Protein AF-A0A1I7XMP2-F1 (afdb_monomer_lite)

Organism: Heterorhabditis bacteriophora (NCBI:txid37862)

pLDDT: mean 70.13, std 19.02, range [27.95, 96.94]

InterPro domains:
  IPR038765 Papain-like cysteine peptidase superfamily [SSF54001] (58-157)

Sequence (208 aa):
MYEKERRSSLEEPQERRRRNLCFITIAVILCFIAIVVLYMQSLEVAQETKINDDYLRKLVRQINDSPKTTWKAKFNKFGVRNKSYGFKYTRNATAIEKYVEKINQFFDSALMKKHIQELMEFPEGDLPTHFDARLKWPYCPSISHVPNQGGCGSCYIRNILMKEIFLFGSTTMAFPVPEEFLHYSSGTFKINVDSMEKYGLEYEAGLV

Radius of gyration: 32.44 Å; chains: 1; bounding box: 64×71×96 Å

Foldseek 3Di:
DDDDDDPDDDDDPVNVVVVVVVVVVVVVVVVVVVVVVVVVVVVVVVVVVVVVVVVQVVVQCVQQVDPPDPDHDDDDPQPDADPDPPDDDDDPVVVVVVVVVVVVVVCPDPVNVVLVVCVVPDDPVPDDPDDDPCVVCVVPVVSVDDDDPPNDPCVVVVVVVVVCCVSPPDDDDDDDDDPVVVPDDDDDDDDPPVVVVVVVDDDPDDDD

Structure (mmCIF, N/CA/C/O backbone):
data_AF-A0A1I7XMP2-F1
#
_entry.id   AF-A0A1I7XMP2-F1
#
loop_
_atom_site.group_PDB
_atom_site.id
_atom_site.type_symbol
_atom_site.label_atom_id
_atom_site.label_alt_id
_atom_site.label_comp_id
_atom_site.label_asym_id
_atom_site.label_entity_id
_atom_site.label_seq_id
_atom_site.pdbx_PDB_ins_code
_atom_site.Cartn_x
_atom_site.Cartn_y
_atom_site.Cartn_z
_atom_site.occupancy
_atom_site.B_iso_or_equiv
_atom_site.auth_seq_id
_atom_site.auth_comp_id
_atom_site.auth_asym_id
_atom_site.auth_atom_id
_atom_site.pdbx_PDB_model_num
ATOM 1 N N . MET A 1 1 ? 21.753 48.870 -66.316 1.00 46.44 1 MET A N 1
ATOM 2 C CA . MET A 1 1 ? 21.073 48.356 -65.108 1.00 46.44 1 MET A CA 1
ATOM 3 C C . MET A 1 1 ? 20.342 47.074 -65.487 1.00 46.44 1 MET A C 1
ATOM 5 O O . MET A 1 1 ? 19.170 47.153 -65.794 1.00 46.44 1 MET A O 1
ATOM 9 N N . TYR A 1 2 ? 21.033 45.933 -65.579 1.00 46.81 2 TYR A N 1
ATOM 10 C CA . TYR A 1 2 ? 20.406 44.606 -65.710 1.00 46.81 2 TYR A CA 1
ATOM 11 C C . TYR A 1 2 ? 21.482 43.533 -65.523 1.00 46.81 2 TYR A C 1
ATOM 13 O O . TYR A 1 2 ? 22.093 43.076 -66.478 1.00 46.81 2 TYR A O 1
ATOM 21 N N . GLU A 1 3 ? 21.758 43.181 -64.269 1.00 46.44 3 GLU A N 1
ATOM 22 C CA . GLU A 1 3 ? 22.531 41.974 -63.947 1.00 46.44 3 GLU A CA 1
ATOM 23 C C . GLU A 1 3 ? 22.167 41.490 -62.540 1.00 46.44 3 GLU A C 1
ATOM 25 O O . GLU A 1 3 ? 22.980 41.318 -61.638 1.00 46.44 3 GLU A O 1
ATOM 30 N N . LYS A 1 4 ? 20.862 41.336 -62.331 1.00 48.59 4 LYS A N 1
ATOM 31 C CA . LYS A 1 4 ? 20.286 40.621 -61.200 1.00 48.59 4 LYS A CA 1
ATOM 32 C C . LYS A 1 4 ? 19.409 39.550 -61.843 1.00 48.59 4 LYS A C 1
ATOM 34 O O . LYS A 1 4 ? 18.603 39.902 -62.687 1.00 48.59 4 LYS A O 1
ATOM 39 N N . GLU A 1 5 ? 19.639 38.285 -61.483 1.00 49.97 5 GLU A N 1
ATOM 40 C CA . GLU A 1 5 ? 18.941 37.063 -61.951 1.00 49.97 5 GLU A CA 1
ATOM 41 C C . GLU A 1 5 ? 19.590 36.276 -63.103 1.00 49.97 5 GLU A C 1
ATOM 43 O O . GLU A 1 5 ? 19.076 36.231 -64.216 1.00 49.97 5 GLU A O 1
ATOM 48 N N . ARG A 1 6 ? 20.674 35.531 -62.810 1.00 48.28 6 ARG A N 1
ATOM 49 C CA . ARG A 1 6 ? 20.872 34.186 -63.407 1.00 48.28 6 ARG A CA 1
ATOM 50 C C . ARG A 1 6 ? 21.920 33.297 -62.721 1.00 48.28 6 ARG A C 1
ATOM 52 O O . ARG A 1 6 ? 22.724 32.645 -63.375 1.00 48.28 6 ARG A O 1
ATOM 59 N N . ARG A 1 7 ? 21.920 33.224 -61.387 1.00 43.38 7 ARG A N 1
ATOM 60 C CA . ARG A 1 7 ? 22.679 32.175 -60.672 1.00 43.38 7 ARG A CA 1
ATOM 61 C C . ARG A 1 7 ? 21.782 31.422 -59.697 1.00 43.38 7 ARG A C 1
ATOM 63 O O . ARG A 1 7 ? 22.039 31.330 -58.508 1.00 43.38 7 ARG A O 1
ATOM 70 N N . SER A 1 8 ? 20.675 30.937 -60.238 1.00 53.03 8 SER A N 1
ATOM 71 C CA . SER A 1 8 ? 19.789 29.959 -59.623 1.00 53.03 8 SER A CA 1
ATOM 72 C C . SER A 1 8 ? 19.552 28.889 -60.680 1.00 53.03 8 SER A C 1
ATOM 74 O O . SER A 1 8 ? 19.290 29.227 -61.832 1.00 53.03 8 SER A O 1
ATOM 76 N N . SER A 1 9 ? 19.650 27.624 -60.276 1.00 52.62 9 SER A N 1
ATOM 77 C CA . SER A 1 9 ? 19.398 26.410 -61.061 1.00 52.62 9 SER A CA 1
ATOM 78 C C . SER A 1 9 ? 20.448 26.045 -62.119 1.00 52.62 9 SER A C 1
ATOM 80 O O . SER A 1 9 ? 20.459 26.583 -63.215 1.00 52.62 9 SER A O 1
ATOM 82 N N . LEU A 1 10 ? 21.329 25.103 -61.764 1.00 52.97 10 LEU A N 1
ATOM 83 C CA . LEU A 1 10 ? 21.732 23.924 -62.553 1.00 52.97 10 LEU A CA 1
ATOM 84 C C . LEU A 1 10 ? 22.823 23.192 -61.752 1.00 52.97 10 LEU A C 1
ATOM 86 O O . LEU A 1 10 ? 23.992 23.174 -62.112 1.00 52.97 10 LEU A O 1
ATOM 90 N N . GLU A 1 11 ? 22.442 22.621 -60.607 1.00 56.88 11 GLU A N 1
ATOM 91 C CA . GLU A 1 11 ? 23.239 21.512 -60.070 1.00 56.88 11 GLU A CA 1
ATOM 92 C C . GLU A 1 11 ? 23.132 20.355 -61.057 1.00 56.88 11 GLU A C 1
ATOM 94 O O . GLU A 1 11 ? 22.012 19.981 -61.428 1.00 56.88 11 GLU A O 1
ATOM 99 N N . GLU A 1 12 ? 24.263 19.790 -61.478 1.00 59.09 12 GLU A N 1
ATOM 100 C CA . GLU A 1 12 ? 24.255 18.660 -62.399 1.00 59.09 12 GLU A CA 1
ATOM 101 C C . GLU A 1 12 ? 23.418 17.504 -61.814 1.00 59.09 12 GLU A C 1
ATOM 103 O O . GLU A 1 12 ? 23.557 17.168 -60.629 1.00 59.09 12 GLU A O 1
ATOM 108 N N . PRO A 1 13 ? 22.567 16.837 -62.619 1.00 66.44 13 PRO A N 1
ATOM 109 C CA . PRO A 1 13 ? 21.736 15.722 -62.157 1.00 66.44 13 PRO A CA 1
ATOM 110 C C . PRO A 1 13 ? 22.537 14.626 -61.435 1.00 66.44 13 PRO A C 1
ATOM 112 O O . PRO A 1 13 ? 22.033 13.986 -60.511 1.00 66.44 13 PRO A O 1
ATOM 115 N N . GLN A 1 14 ? 23.803 14.432 -61.820 1.00 64.62 14 GLN A N 1
ATOM 116 C CA . GLN A 1 14 ? 24.724 13.497 -61.174 1.00 64.62 14 GLN A CA 1
ATOM 117 C C . GLN A 1 14 ? 25.170 13.936 -59.776 1.00 64.62 14 GLN A C 1
ATOM 119 O O . GLN A 1 14 ? 25.329 13.092 -58.893 1.00 64.62 14 GLN A O 1
ATOM 124 N N . GLU A 1 15 ? 25.390 15.228 -59.558 1.00 70.44 15 GLU A N 1
ATOM 125 C CA . GLU A 1 15 ? 25.847 15.769 -58.279 1.00 70.44 15 GLU A CA 1
ATOM 126 C C . GLU A 1 15 ? 24.710 15.760 -57.251 1.00 70.44 15 GLU A C 1
ATOM 128 O O . GLU A 1 15 ? 24.885 15.297 -56.121 1.00 70.44 15 GLU A O 1
ATOM 133 N N . ARG A 1 16 ? 23.490 16.104 -57.690 1.00 73.56 16 ARG A N 1
ATOM 134 C CA . ARG A 1 16 ? 22.269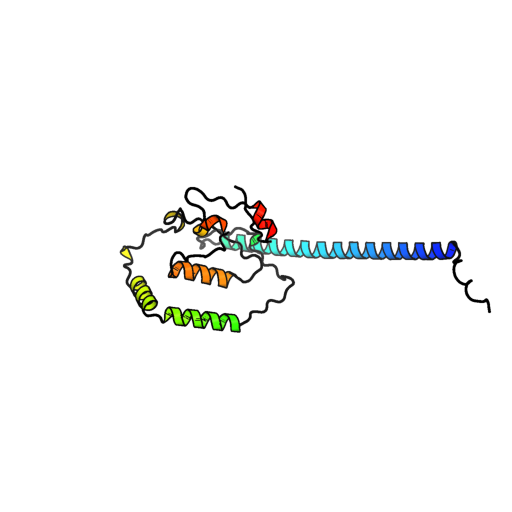 15.958 -56.885 1.00 73.56 16 ARG A CA 1
ATOM 135 C C . ARG A 1 16 ? 21.993 14.495 -56.524 1.00 73.56 16 ARG A C 1
ATOM 137 O O . ARG A 1 16 ? 21.657 14.199 -55.380 1.00 73.56 16 ARG A O 1
ATOM 144 N N . ARG A 1 17 ? 22.185 13.562 -57.465 1.00 76.44 17 ARG A N 1
ATOM 145 C CA . ARG A 1 17 ? 22.021 12.117 -57.221 1.00 76.44 17 ARG A CA 1
ATOM 146 C C . ARG A 1 17 ? 23.063 11.576 -56.241 1.00 76.44 17 ARG A C 1
ATOM 148 O O . ARG A 1 17 ? 22.697 10.798 -55.366 1.00 76.44 17 ARG A O 1
ATOM 155 N N . ARG A 1 18 ? 24.325 12.010 -56.342 1.00 79.69 18 ARG A N 1
ATOM 156 C CA . ARG A 1 18 ? 25.391 11.647 -55.392 1.00 79.69 18 ARG A CA 1
ATOM 157 C C . ARG A 1 18 ? 25.122 12.180 -53.991 1.00 79.69 18 ARG A C 1
ATOM 159 O O . ARG A 1 18 ? 25.232 11.417 -53.038 1.00 79.69 18 ARG A O 1
ATOM 166 N N . ARG A 1 19 ? 24.693 13.439 -53.857 1.00 80.62 19 ARG A N 1
ATOM 167 C CA . ARG A 1 19 ? 24.283 13.978 -52.555 1.00 80.62 19 ARG A CA 1
ATOM 168 C C . ARG A 1 19 ? 23.112 13.211 -51.964 1.00 80.62 19 ARG A C 1
ATOM 170 O O . ARG A 1 19 ? 23.193 12.807 -50.814 1.00 80.62 19 ARG A O 1
ATOM 177 N N . ASN A 1 20 ? 22.059 12.970 -52.743 1.00 82.94 20 ASN A N 1
ATOM 178 C CA . ASN A 1 20 ? 20.895 12.223 -52.269 1.00 82.94 20 ASN A CA 1
ATOM 179 C C . ASN A 1 20 ? 21.283 10.800 -51.842 1.00 82.94 20 ASN A C 1
ATOM 181 O O . ASN A 1 20 ? 20.808 10.330 -50.815 1.00 82.94 20 ASN A O 1
ATOM 185 N N . LEU A 1 21 ? 22.189 10.143 -52.574 1.00 86.19 21 LEU A N 1
ATOM 186 C CA . LEU A 1 21 ? 22.710 8.830 -52.201 1.00 86.19 21 LEU A CA 1
ATOM 187 C C . LEU A 1 21 ? 23.514 8.885 -50.892 1.00 86.19 21 LEU A C 1
ATOM 189 O O . LEU A 1 21 ? 23.285 8.048 -50.030 1.00 86.19 21 LEU A O 1
ATOM 193 N N . CYS A 1 22 ? 24.377 9.890 -50.701 1.00 89.75 22 CYS A N 1
ATOM 194 C CA . CYS A 1 22 ? 25.081 10.112 -49.431 1.00 89.75 22 CYS A CA 1
ATOM 195 C C . CYS A 1 22 ? 24.123 10.403 -48.267 1.00 89.75 22 CYS A C 1
ATOM 197 O O . CYS A 1 22 ? 24.319 9.903 -47.166 1.00 89.75 22 CYS A O 1
ATOM 199 N N . PHE A 1 23 ? 23.069 11.190 -48.488 1.00 90.38 23 PHE A N 1
ATOM 200 C CA . PHE A 1 23 ? 22.066 11.444 -47.454 1.00 90.38 23 PHE A CA 1
ATOM 201 C C . PHE A 1 23 ? 21.305 10.171 -47.084 1.00 90.38 23 PHE A C 1
ATOM 203 O O . PHE A 1 23 ? 21.094 9.918 -45.901 1.00 90.38 23 PHE A O 1
ATOM 210 N N . ILE A 1 24 ? 20.947 9.341 -48.069 1.00 92.38 24 ILE A N 1
ATOM 211 C CA . ILE A 1 24 ? 20.291 8.052 -47.830 1.00 92.38 24 ILE A CA 1
ATOM 212 C C . ILE A 1 24 ? 21.228 7.100 -47.079 1.00 92.38 24 ILE A C 1
ATOM 214 O O . ILE A 1 24 ? 20.793 6.475 -46.118 1.00 92.38 24 ILE A O 1
ATOM 218 N N . THR A 1 25 ? 22.509 7.001 -47.450 1.00 92.00 25 THR A N 1
ATOM 219 C CA . THR A 1 25 ? 23.452 6.117 -46.746 1.00 92.00 25 THR A CA 1
ATOM 220 C C . THR A 1 25 ? 23.694 6.572 -45.311 1.00 92.00 25 THR A C 1
ATOM 222 O O . THR A 1 25 ? 23.661 5.741 -44.407 1.00 92.00 25 THR A O 1
ATOM 225 N N . ILE A 1 26 ? 23.853 7.878 -45.070 1.00 94.69 26 ILE A N 1
ATOM 226 C CA . ILE A 1 26 ? 23.969 8.433 -43.714 1.00 94.69 26 ILE A CA 1
ATOM 227 C C . ILE A 1 26 ? 22.693 8.156 -42.912 1.00 94.69 26 ILE A C 1
ATOM 229 O O . ILE A 1 26 ? 22.784 7.694 -41.777 1.00 94.69 26 ILE A O 1
ATOM 233 N N . ALA A 1 27 ? 21.510 8.372 -43.494 1.00 94.31 27 ALA A N 1
ATOM 234 C CA . ALA A 1 27 ? 20.240 8.094 -42.827 1.00 94.31 27 ALA A CA 1
ATOM 235 C C . ALA A 1 27 ? 20.096 6.606 -42.462 1.00 94.31 27 ALA A C 1
ATOM 237 O O . ALA A 1 27 ? 19.730 6.291 -41.334 1.00 94.31 27 ALA A O 1
ATOM 238 N N . VAL A 1 28 ? 20.456 5.689 -43.366 1.00 96.00 28 VAL A N 1
ATOM 239 C CA . VAL A 1 28 ? 20.432 4.239 -43.107 1.00 96.00 28 VAL A CA 1
ATOM 240 C C . VAL A 1 28 ? 21.408 3.854 -41.993 1.00 96.00 28 VAL A C 1
ATOM 242 O O . VAL A 1 28 ? 21.045 3.070 -41.118 1.00 96.00 28 VAL A O 1
ATOM 245 N N . ILE A 1 29 ? 22.615 4.431 -41.972 1.00 96.12 29 ILE A N 1
ATOM 246 C CA . ILE A 1 29 ? 23.599 4.194 -40.904 1.00 96.12 29 ILE A CA 1
ATOM 247 C C . ILE A 1 29 ? 23.069 4.701 -39.558 1.00 96.12 29 ILE A C 1
ATOM 249 O O . ILE A 1 29 ? 23.140 3.977 -38.567 1.00 96.12 29 ILE A O 1
ATOM 253 N N . LEU A 1 30 ? 22.495 5.907 -39.509 1.00 96.19 30 LEU A N 1
ATOM 254 C CA . LEU A 1 30 ? 21.909 6.458 -38.283 1.00 96.19 30 LEU A CA 1
ATOM 255 C C . LEU A 1 30 ? 20.727 5.617 -37.787 1.00 96.19 30 LEU A C 1
ATOM 257 O O . LEU A 1 30 ? 20.638 5.345 -36.591 1.00 96.19 30 LEU A O 1
ATOM 261 N N . CYS A 1 31 ? 19.862 5.146 -38.690 1.00 96.50 31 CYS A N 1
ATOM 262 C CA . CYS A 1 31 ? 18.783 4.221 -38.348 1.00 96.50 31 CYS A CA 1
ATOM 263 C C . CYS A 1 31 ? 19.325 2.901 -37.789 1.00 96.50 31 CYS A C 1
ATOM 265 O O . CYS A 1 31 ? 18.819 2.417 -36.780 1.00 96.50 31 CYS A O 1
ATOM 267 N N . PHE A 1 32 ? 20.370 2.334 -38.396 1.00 96.94 32 PHE A N 1
ATOM 268 C CA . PHE A 1 32 ? 20.994 1.108 -37.904 1.00 96.94 32 PHE A CA 1
ATOM 269 C C . PHE A 1 32 ? 21.601 1.300 -36.508 1.00 96.94 32 PHE A C 1
ATOM 271 O O . PHE A 1 32 ? 21.354 0.490 -35.618 1.00 96.94 32 PHE A O 1
ATOM 278 N N . ILE A 1 33 ? 22.324 2.402 -36.281 1.00 96.75 33 ILE A N 1
ATOM 279 C CA . ILE A 1 33 ? 22.872 2.745 -34.961 1.00 96.75 33 ILE A CA 1
ATOM 280 C C . ILE A 1 33 ? 21.742 2.892 -33.937 1.00 96.75 33 ILE A C 1
ATOM 282 O O . ILE A 1 33 ? 21.837 2.326 -32.85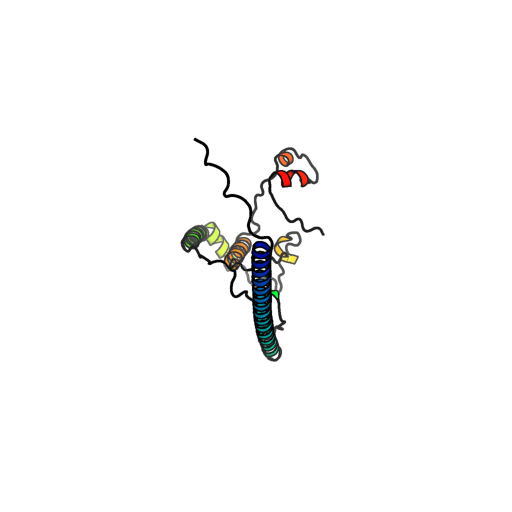1 1.00 96.75 33 ILE A O 1
ATOM 286 N N . ALA A 1 34 ? 20.656 3.591 -34.277 1.00 96.12 34 ALA A N 1
ATOM 287 C CA . ALA A 1 34 ? 19.509 3.746 -33.386 1.00 96.12 34 ALA A CA 1
ATOM 288 C C . ALA A 1 34 ? 18.879 2.391 -33.019 1.00 96.12 34 ALA A C 1
ATOM 290 O O . ALA A 1 34 ? 18.604 2.147 -31.847 1.00 96.12 34 ALA A O 1
ATOM 291 N N . ILE A 1 35 ? 18.714 1.485 -33.989 1.00 96.75 35 ILE A N 1
ATOM 292 C CA . ILE A 1 35 ? 18.202 0.127 -33.748 1.00 96.75 35 ILE A CA 1
ATOM 293 C C . ILE A 1 35 ? 19.130 -0.645 -32.805 1.00 96.75 35 ILE A C 1
ATOM 295 O O . ILE A 1 35 ? 18.651 -1.266 -31.859 1.00 96.75 35 ILE A O 1
ATOM 299 N N . VAL A 1 36 ? 20.448 -0.583 -33.021 1.00 96.81 36 VAL A N 1
ATOM 300 C CA . VAL A 1 36 ? 21.428 -1.249 -32.149 1.00 96.81 36 VAL A CA 1
ATOM 301 C C . VAL A 1 36 ? 21.375 -0.677 -30.732 1.00 96.81 36 VAL A C 1
ATOM 303 O O . VAL A 1 36 ? 21.340 -1.444 -29.775 1.00 96.81 36 VAL A O 1
ATOM 306 N N . VAL A 1 37 ? 21.309 0.647 -30.570 1.00 96.00 37 VAL A N 1
ATOM 307 C CA . VAL A 1 37 ? 21.204 1.290 -29.249 1.00 96.00 37 VAL A CA 1
ATOM 308 C C . VAL A 1 37 ? 19.926 0.861 -28.526 1.00 96.00 37 VAL A C 1
ATOM 310 O O . VAL A 1 37 ? 19.996 0.454 -27.367 1.00 96.00 37 VAL A O 1
ATOM 313 N N . LEU A 1 38 ? 18.776 0.887 -29.207 1.00 94.69 38 LEU A N 1
ATOM 314 C CA . LEU A 1 38 ? 17.502 0.437 -28.639 1.00 94.69 38 LEU A CA 1
ATOM 315 C C . LEU A 1 38 ? 17.544 -1.047 -28.255 1.00 94.69 38 LEU A C 1
ATOM 317 O O . LEU A 1 38 ? 17.045 -1.429 -27.197 1.00 94.69 38 LEU A O 1
ATOM 321 N N . TYR A 1 39 ? 18.184 -1.880 -29.078 1.00 95.50 39 TYR A N 1
ATOM 322 C CA . TYR A 1 39 ? 18.377 -3.295 -28.780 1.00 95.50 39 TYR A CA 1
ATOM 323 C C . TYR A 1 39 ? 19.233 -3.494 -27.522 1.00 95.50 39 TYR A C 1
ATOM 325 O O . TYR A 1 39 ? 18.818 -4.215 -26.614 1.00 95.50 39 TYR A O 1
ATOM 333 N N . MET A 1 40 ? 20.369 -2.801 -27.405 1.00 93.19 40 MET A N 1
ATOM 334 C CA . MET A 1 40 ? 21.235 -2.886 -26.223 1.00 93.19 40 MET A CA 1
ATOM 335 C C . MET A 1 40 ? 20.521 -2.420 -24.945 1.00 93.19 40 MET A C 1
ATOM 337 O O . MET A 1 40 ? 20.589 -3.109 -23.929 1.00 93.19 40 MET A O 1
ATOM 341 N N . GLN A 1 41 ? 19.767 -1.318 -25.005 1.00 91.25 41 GLN A N 1
ATOM 342 C CA . GLN A 1 41 ? 18.946 -0.850 -23.880 1.00 91.25 41 GLN A CA 1
ATOM 343 C C . GLN A 1 41 ? 17.879 -1.877 -23.482 1.00 91.25 41 GLN A C 1
ATOM 345 O O . GLN A 1 41 ? 17.661 -2.126 -22.297 1.00 91.25 41 GLN A O 1
ATOM 350 N N . SER A 1 42 ? 17.231 -2.513 -24.464 1.00 91.31 42 SER A N 1
ATOM 351 C CA . SER A 1 42 ? 16.221 -3.540 -24.192 1.00 91.31 42 SER A CA 1
ATOM 352 C C . SER A 1 42 ? 16.809 -4.763 -23.478 1.00 91.31 42 SER A C 1
ATOM 354 O O . SER A 1 42 ? 16.178 -5.305 -22.569 1.00 91.31 42 SER A O 1
ATOM 356 N N . LEU A 1 43 ? 18.036 -5.163 -23.836 1.00 91.00 43 LEU A N 1
ATOM 357 C CA . LEU A 1 43 ? 18.740 -6.269 -23.191 1.00 91.00 43 LEU A CA 1
ATOM 358 C C . LEU A 1 43 ? 19.105 -5.941 -21.742 1.00 91.00 43 LEU A C 1
ATOM 360 O O . LEU A 1 43 ? 18.910 -6.782 -20.865 1.00 91.00 43 LEU A O 1
ATOM 364 N N . GLU A 1 44 ? 19.588 -4.727 -21.479 1.00 88.69 44 GLU A N 1
ATOM 365 C CA . GLU A 1 44 ? 19.948 -4.285 -20.129 1.00 88.69 44 GLU A CA 1
ATOM 366 C C . GLU A 1 44 ? 18.725 -4.269 -19.199 1.00 88.69 44 GLU A C 1
ATOM 368 O O . GLU A 1 44 ? 18.757 -4.861 -18.117 1.00 88.69 44 GLU A O 1
ATOM 373 N N . VAL A 1 45 ? 17.604 -3.704 -19.661 1.00 84.31 45 VAL A N 1
ATOM 374 C CA . VAL A 1 45 ? 16.335 -3.693 -18.913 1.00 84.31 45 VAL A CA 1
ATOM 375 C C . VAL A 1 45 ? 15.819 -5.114 -18.664 1.00 84.31 45 VAL A C 1
ATOM 377 O O . VAL A 1 45 ? 15.367 -5.434 -17.557 1.00 84.31 45 VAL A O 1
ATOM 380 N N . ALA A 1 46 ? 15.901 -5.999 -19.663 1.00 84.88 46 ALA A N 1
ATOM 381 C CA . ALA A 1 46 ? 15.496 -7.395 -19.514 1.00 84.88 46 ALA A CA 1
ATOM 382 C C . ALA A 1 46 ? 16.368 -8.138 -18.486 1.00 84.88 46 ALA A C 1
ATOM 384 O O . ALA A 1 46 ? 15.848 -8.885 -17.650 1.00 84.88 46 ALA A O 1
ATOM 385 N N . GLN A 1 47 ? 17.684 -7.909 -18.508 1.00 87.88 47 GLN A N 1
ATOM 386 C CA . GLN A 1 47 ? 18.623 -8.504 -17.564 1.00 87.88 47 GLN A CA 1
ATOM 387 C C . GLN A 1 47 ? 18.386 -8.000 -16.136 1.00 87.88 47 GLN A C 1
ATOM 389 O O . GLN A 1 47 ? 18.311 -8.814 -15.214 1.00 87.88 47 GLN A O 1
ATOM 394 N N . GLU A 1 48 ? 18.205 -6.692 -15.944 1.00 82.31 48 GLU A N 1
ATOM 395 C CA . GLU A 1 48 ? 17.902 -6.116 -14.632 1.00 82.31 48 GLU A CA 1
ATOM 396 C C . GLU A 1 48 ? 16.588 -6.674 -14.068 1.00 82.31 48 GLU A C 1
ATOM 398 O O . GLU A 1 48 ? 16.525 -7.087 -12.907 1.00 82.31 48 GLU A O 1
ATOM 403 N N . THR A 1 49 ? 15.548 -6.756 -14.902 1.00 78.50 49 THR A N 1
ATOM 404 C CA . THR A 1 49 ? 14.246 -7.312 -14.508 1.00 78.50 49 THR A CA 1
ATOM 405 C C . THR A 1 49 ? 14.385 -8.760 -14.042 1.00 78.50 49 THR A C 1
ATOM 407 O O . THR A 1 49 ? 13.841 -9.131 -13.001 1.00 78.50 49 THR A O 1
ATOM 410 N N . LYS A 1 50 ? 15.164 -9.570 -14.768 1.00 83.69 50 LYS A N 1
ATOM 411 C CA . LYS A 1 50 ? 15.418 -10.972 -14.420 1.00 83.69 50 LYS A CA 1
ATOM 412 C C . LYS A 1 50 ? 16.192 -11.116 -13.106 1.00 83.69 50 LYS A C 1
ATOM 414 O O . LYS A 1 50 ? 15.840 -11.969 -12.295 1.00 83.69 50 LYS A O 1
ATOM 419 N N . ILE A 1 51 ? 17.219 -10.292 -12.880 1.00 82.81 51 ILE A N 1
ATOM 420 C CA . ILE A 1 51 ? 18.004 -10.302 -11.632 1.00 82.81 51 ILE A CA 1
ATOM 421 C C . ILE A 1 51 ? 17.117 -9.930 -10.438 1.00 82.81 51 ILE A C 1
ATOM 423 O O . ILE A 1 51 ? 17.147 -10.609 -9.411 1.00 82.81 51 ILE A O 1
ATOM 427 N N . ASN A 1 52 ? 16.299 -8.884 -10.582 1.00 79.12 52 ASN A N 1
ATOM 428 C CA . ASN A 1 52 ? 15.382 -8.446 -9.532 1.00 79.12 52 ASN A CA 1
ATOM 429 C C . ASN A 1 52 ? 14.318 -9.512 -9.220 1.00 79.12 52 ASN A C 1
ATOM 431 O O . ASN A 1 52 ? 14.038 -9.769 -8.049 1.00 79.12 52 ASN A O 1
ATOM 435 N N . ASP A 1 53 ? 13.746 -10.155 -10.243 1.00 82.06 53 ASP A N 1
ATOM 436 C CA . ASP A 1 53 ? 12.771 -11.239 -10.070 1.00 82.06 53 ASP A CA 1
ATOM 437 C C . ASP A 1 53 ? 13.391 -12.445 -9.344 1.00 82.06 53 ASP A C 1
ATOM 439 O O . ASP A 1 53 ? 12.815 -12.938 -8.372 1.00 82.06 53 ASP A O 1
ATOM 443 N N . ASP A 1 54 ? 14.598 -12.872 -9.731 1.00 85.31 54 ASP A N 1
ATOM 444 C CA . ASP A 1 54 ? 15.293 -13.986 -9.075 1.00 85.31 54 ASP A CA 1
ATOM 445 C C . ASP A 1 54 ? 15.630 -13.673 -7.606 1.00 85.31 54 ASP A C 1
ATOM 447 O O . ASP A 1 54 ? 15.392 -14.494 -6.715 1.00 85.31 54 ASP A O 1
ATOM 451 N N . TYR A 1 55 ? 16.108 -12.456 -7.325 1.00 85.00 55 TYR A N 1
ATOM 452 C CA . TYR A 1 55 ? 16.358 -11.991 -5.959 1.00 85.00 55 TYR A CA 1
ATOM 453 C C . TYR A 1 55 ? 15.087 -12.028 -5.096 1.00 85.00 55 TYR A C 1
ATOM 455 O O . TYR A 1 55 ? 15.087 -12.602 -4.004 1.00 85.00 55 TYR A O 1
ATOM 463 N N . LEU A 1 56 ? 13.979 -11.469 -5.594 1.00 82.62 56 LEU A N 1
ATOM 464 C CA . LEU A 1 56 ? 12.721 -11.414 -4.847 1.00 82.62 56 LEU A CA 1
ATOM 465 C C . LEU A 1 56 ? 12.123 -12.812 -4.636 1.00 82.62 56 LEU A C 1
ATOM 467 O O . LEU A 1 56 ? 11.586 -13.096 -3.564 1.00 82.62 56 LEU A O 1
ATOM 471 N N . ARG A 1 57 ? 12.262 -13.724 -5.605 1.00 84.44 57 ARG A N 1
ATOM 472 C CA . ARG A 1 57 ? 11.849 -15.128 -5.444 1.00 84.44 57 ARG A CA 1
ATOM 473 C C . ARG A 1 57 ? 12.677 -15.864 -4.399 1.00 84.44 57 ARG A C 1
ATOM 475 O O . ARG A 1 57 ? 12.105 -16.624 -3.619 1.00 84.44 57 ARG A O 1
ATOM 482 N N . LYS A 1 58 ? 13.995 -15.643 -4.359 1.00 87.12 58 LYS A N 1
ATOM 483 C CA . LYS A 1 58 ? 14.872 -16.207 -3.320 1.00 87.12 58 LYS A CA 1
ATOM 484 C C . LYS A 1 58 ? 14.450 -15.741 -1.929 1.00 87.12 58 LYS A C 1
ATOM 486 O O . LYS A 1 58 ? 14.310 -16.576 -1.041 1.00 87.12 58 LYS A O 1
ATOM 491 N N . LEU A 1 59 ? 14.155 -14.451 -1.771 1.00 83.94 59 LEU A N 1
ATOM 492 C CA . LEU A 1 59 ? 13.673 -13.892 -0.506 1.00 83.94 59 LEU A CA 1
ATOM 493 C C . LEU A 1 59 ? 12.344 -14.527 -0.063 1.00 83.94 59 LEU A C 1
ATOM 495 O O . LEU A 1 59 ? 12.194 -14.917 1.091 1.00 83.94 59 LEU A O 1
ATOM 499 N N . VAL A 1 60 ? 11.392 -14.686 -0.989 1.00 85.94 60 VAL A N 1
ATOM 500 C CA . VAL A 1 60 ? 10.101 -15.338 -0.705 1.00 85.94 60 VAL A CA 1
ATOM 501 C C . VAL A 1 60 ? 10.293 -16.771 -0.201 1.00 85.94 60 VAL A C 1
ATOM 503 O O . VAL A 1 60 ? 9.627 -17.168 0.753 1.00 85.94 60 VAL A O 1
ATOM 506 N N . ARG A 1 61 ? 11.204 -17.542 -0.810 1.00 88.56 61 ARG A N 1
ATOM 507 C CA . ARG A 1 61 ? 11.511 -18.910 -0.361 1.00 88.56 61 ARG A CA 1
ATOM 508 C C . ARG A 1 61 ? 12.089 -18.917 1.049 1.00 88.56 61 ARG A C 1
ATOM 510 O O . ARG A 1 61 ? 11.538 -19.583 1.910 1.00 88.56 61 ARG A O 1
ATOM 517 N N . GLN A 1 62 ? 13.102 -18.089 1.307 1.00 87.06 62 GLN A N 1
ATOM 518 C CA . GLN A 1 62 ? 13.732 -17.990 2.629 1.00 87.06 62 GLN A CA 1
ATOM 519 C C . GLN A 1 62 ? 12.731 -17.698 3.753 1.00 87.06 62 GLN A C 1
ATOM 521 O O . GLN A 1 62 ? 12.849 -18.253 4.842 1.00 87.06 62 GLN A O 1
ATOM 526 N N . ILE A 1 63 ? 11.742 -16.838 3.495 1.00 84.38 63 ILE A N 1
ATOM 527 C CA . ILE A 1 63 ? 10.692 -16.533 4.472 1.00 84.38 63 ILE A CA 1
ATOM 528 C C . ILE A 1 63 ? 9.799 -17.756 4.707 1.00 84.38 63 ILE A C 1
ATOM 530 O O . ILE A 1 63 ? 9.546 -18.111 5.854 1.00 84.38 63 ILE A O 1
ATOM 534 N N . ASN A 1 64 ? 9.340 -18.403 3.634 1.00 86.88 64 ASN A N 1
ATOM 535 C CA . ASN A 1 64 ? 8.407 -19.527 3.721 1.00 86.88 64 ASN A CA 1
ATOM 536 C C . ASN A 1 64 ? 9.042 -20.812 4.273 1.00 86.88 64 ASN A C 1
ATOM 538 O O . ASN A 1 64 ? 8.339 -21.612 4.883 1.00 86.88 64 ASN A O 1
ATOM 542 N N . ASP A 1 65 ? 10.347 -20.999 4.082 1.00 90.81 65 ASP A N 1
ATOM 543 C CA . ASP A 1 65 ? 11.088 -22.152 4.601 1.00 90.81 65 ASP A CA 1
ATOM 544 C C . ASP A 1 65 ? 11.379 -22.018 6.111 1.00 90.81 65 ASP A C 1
ATOM 546 O O . ASP A 1 65 ? 11.779 -22.981 6.765 1.00 90.81 65 ASP A O 1
ATOM 550 N N . SER A 1 66 ? 11.172 -20.829 6.693 1.00 85.81 66 SER A N 1
ATOM 551 C CA . SER A 1 66 ? 11.386 -20.588 8.118 1.00 85.81 66 SER A CA 1
ATOM 552 C C . SER A 1 66 ? 10.208 -21.105 8.958 1.00 85.81 66 SER A C 1
ATOM 554 O O . SER A 1 66 ? 9.096 -20.577 8.849 1.00 85.81 66 SER A O 1
ATOM 556 N N . PRO A 1 67 ? 10.438 -22.047 9.894 1.00 83.69 67 PRO A N 1
ATOM 557 C CA . PRO A 1 67 ? 9.377 -22.650 10.707 1.00 83.69 67 PRO A CA 1
ATOM 558 C C . PRO A 1 67 ? 8.804 -21.705 11.776 1.00 83.69 67 PRO A C 1
ATOM 560 O O . PRO A 1 67 ? 7.865 -22.062 12.478 1.00 83.69 67 PRO A O 1
ATOM 563 N N . LYS A 1 68 ? 9.379 -20.506 11.937 1.00 88.00 68 LYS A N 1
ATOM 564 C CA . LYS A 1 68 ? 8.981 -19.517 12.954 1.00 88.00 68 LYS A CA 1
ATOM 565 C C . LYS A 1 68 ? 7.981 -18.480 12.438 1.00 88.00 68 LYS A C 1
ATOM 567 O O . LYS A 1 68 ? 7.599 -17.585 13.187 1.00 88.00 68 LYS A O 1
ATOM 572 N N . THR A 1 69 ? 7.610 -18.537 11.161 1.00 81.81 69 THR A N 1
ATOM 573 C CA . THR A 1 69 ? 6.751 -17.522 10.544 1.00 81.81 69 THR A CA 1
ATOM 574 C C . THR A 1 69 ? 5.277 -17.908 10.655 1.00 81.81 69 THR A C 1
ATOM 576 O O . THR A 1 69 ? 4.889 -19.048 10.420 1.00 81.81 69 THR A O 1
ATOM 579 N N . THR A 1 70 ? 4.435 -16.943 11.026 1.00 88.88 70 THR A N 1
ATOM 580 C CA . THR A 1 70 ? 2.967 -17.096 11.083 1.00 88.88 70 THR A CA 1
ATOM 581 C C . THR A 1 70 ? 2.279 -16.666 9.786 1.00 88.88 70 THR A C 1
ATOM 583 O O . THR A 1 70 ? 1.071 -16.825 9.630 1.00 88.88 70 THR A O 1
ATOM 586 N N . TRP A 1 71 ? 3.043 -16.114 8.843 1.00 83.94 71 TRP A N 1
ATOM 587 C CA . TRP A 1 71 ? 2.566 -15.543 7.591 1.00 83.94 71 TRP A CA 1
ATOM 588 C C . TRP A 1 71 ? 3.315 -16.155 6.411 1.00 83.94 71 TRP A C 1
ATOM 590 O O . TRP A 1 71 ? 4.461 -16.578 6.538 1.00 83.94 71 TRP A O 1
ATOM 600 N N . LYS A 1 72 ? 2.659 -16.191 5.247 1.00 83.06 72 LYS A N 1
ATOM 601 C CA . LYS A 1 72 ? 3.240 -16.721 4.009 1.00 83.06 72 LYS A CA 1
ATOM 602 C C . LYS A 1 72 ? 3.598 -15.582 3.069 1.00 83.06 72 LYS A C 1
ATOM 604 O O . LYS A 1 72 ? 2.768 -14.721 2.780 1.00 83.06 72 LYS A O 1
ATOM 609 N N . ALA A 1 73 ? 4.817 -15.605 2.553 1.00 84.38 73 ALA A N 1
ATOM 610 C CA . ALA A 1 73 ? 5.268 -14.677 1.535 1.00 84.38 73 ALA A CA 1
ATOM 611 C C . ALA A 1 73 ? 4.857 -15.160 0.139 1.00 84.38 73 ALA A C 1
ATOM 613 O O . ALA A 1 73 ? 4.964 -16.342 -0.201 1.00 84.38 73 ALA A O 1
ATOM 614 N N . LYS A 1 74 ? 4.444 -14.219 -0.710 1.00 83.81 74 LYS A N 1
ATOM 615 C CA . LYS A 1 74 ? 4.260 -14.426 -2.148 1.00 83.81 74 LYS A CA 1
ATOM 616 C C . LYS A 1 74 ? 4.822 -13.225 -2.891 1.00 83.81 74 LYS A C 1
ATOM 618 O O . LYS A 1 74 ? 4.699 -12.092 -2.434 1.00 83.81 74 LYS A O 1
ATOM 623 N N . PHE A 1 75 ? 5.428 -13.477 -4.046 1.00 77.69 75 PHE A N 1
ATOM 624 C CA . PHE A 1 75 ? 5.920 -12.410 -4.906 1.00 77.69 75 PHE A CA 1
ATOM 625 C C . PHE A 1 75 ? 4.770 -11.497 -5.363 1.00 77.69 75 PHE A C 1
ATOM 627 O O . PHE A 1 75 ? 3.773 -11.979 -5.907 1.00 77.69 75 PHE A O 1
ATOM 634 N N . ASN A 1 76 ? 4.936 -10.186 -5.169 1.00 79.12 76 ASN A N 1
ATOM 635 C CA . ASN A 1 76 ? 4.004 -9.158 -5.622 1.00 79.12 76 ASN A CA 1
ATOM 636 C C . ASN A 1 76 ? 4.689 -8.227 -6.633 1.00 79.12 76 ASN A C 1
ATOM 638 O O . ASN A 1 76 ? 5.522 -7.403 -6.256 1.00 79.12 76 ASN A O 1
ATOM 642 N N . LYS A 1 77 ? 4.276 -8.310 -7.903 1.00 72.56 77 LYS A N 1
ATOM 643 C CA . LYS A 1 77 ? 4.807 -7.477 -8.997 1.00 72.56 77 LYS A CA 1
ATOM 644 C C . LYS A 1 77 ? 4.591 -5.974 -8.791 1.00 72.56 77 LYS A C 1
ATOM 646 O O . LYS A 1 77 ? 5.376 -5.177 -9.285 1.00 72.56 77 LYS A O 1
ATOM 651 N N . PHE A 1 78 ? 3.558 -5.587 -8.041 1.00 69.38 78 PHE A N 1
ATOM 652 C CA . PHE A 1 78 ? 3.258 -4.186 -7.739 1.00 69.38 78 PHE A CA 1
ATOM 653 C C . PHE A 1 78 ? 4.082 -3.637 -6.562 1.00 69.38 78 PHE A C 1
ATOM 655 O O . PHE A 1 78 ? 4.067 -2.439 -6.312 1.00 69.38 78 PHE A O 1
ATOM 662 N N . GLY A 1 79 ? 4.804 -4.499 -5.833 1.00 64.69 79 GLY A N 1
ATOM 663 C CA . GLY A 1 79 ? 5.668 -4.108 -4.714 1.00 64.69 79 GLY A CA 1
ATOM 664 C C . GLY A 1 79 ? 7.098 -3.735 -5.121 1.00 64.69 79 GLY A C 1
ATOM 665 O O . GLY A 1 79 ? 7.904 -3.382 -4.260 1.00 64.69 79 GLY A O 1
ATOM 666 N N . VAL A 1 80 ? 7.437 -3.829 -6.411 1.00 64.94 80 VAL A N 1
ATOM 667 C CA . VAL A 1 80 ? 8.777 -3.506 -6.913 1.00 64.94 80 VAL A CA 1
ATOM 668 C C . VAL A 1 80 ? 8.921 -1.987 -6.994 1.00 64.94 80 VAL A C 1
ATOM 670 O O . VAL A 1 80 ? 8.193 -1.321 -7.726 1.00 64.94 80 VAL A O 1
ATOM 673 N N . ARG A 1 81 ? 9.855 -1.419 -6.222 1.00 56.72 81 ARG A N 1
ATOM 674 C CA . ARG A 1 81 ? 10.135 0.022 -6.267 1.00 56.72 81 ARG A CA 1
ATOM 675 C C . ARG A 1 81 ? 10.814 0.373 -7.586 1.00 56.72 81 ARG A C 1
ATOM 677 O O . ARG A 1 81 ? 11.854 -0.196 -7.908 1.00 56.72 81 ARG A O 1
ATOM 684 N N . ASN A 1 82 ? 10.269 1.354 -8.300 1.00 56.44 82 ASN A N 1
ATOM 685 C CA . ASN A 1 82 ? 10.983 1.967 -9.411 1.00 56.44 82 ASN A CA 1
ATOM 686 C C . ASN A 1 82 ? 12.165 2.784 -8.850 1.00 56.44 82 ASN A C 1
ATOM 688 O O . ASN A 1 82 ? 11.991 3.558 -7.904 1.00 56.44 82 ASN A O 1
ATOM 692 N N . LYS A 1 83 ? 13.372 2.576 -9.390 1.00 55.69 83 LYS A N 1
ATOM 693 C CA . LYS A 1 83 ? 14.608 3.235 -8.930 1.00 55.69 83 LYS A CA 1
ATOM 694 C C . LYS A 1 83 ? 14.685 4.704 -9.354 1.00 55.69 83 LYS A C 1
ATOM 696 O O . LYS A 1 83 ? 15.398 5.474 -8.718 1.00 55.69 83 LYS A O 1
ATOM 701 N N . SER A 1 84 ? 13.948 5.105 -10.390 1.00 53.84 84 SER A N 1
ATOM 702 C CA . SER A 1 84 ? 13.929 6.483 -10.877 1.00 53.84 84 SER A CA 1
ATOM 703 C C . SER A 1 84 ? 12.555 6.837 -11.431 1.00 53.84 84 SER A C 1
ATOM 705 O O . SER A 1 84 ? 12.074 6.215 -12.372 1.00 53.84 84 SER A O 1
ATOM 707 N N . TYR A 1 85 ? 11.928 7.860 -10.854 1.00 53.97 85 TYR A N 1
ATOM 708 C CA . TYR A 1 85 ? 10.647 8.378 -11.337 1.00 53.97 85 TYR A CA 1
ATOM 709 C C . TYR A 1 85 ? 10.808 9.491 -12.384 1.00 53.97 85 TYR A C 1
ATOM 711 O O . TYR A 1 85 ? 9.819 10.077 -12.803 1.00 53.97 85 TYR A O 1
ATOM 719 N N . GLY A 1 86 ? 12.037 9.805 -12.815 1.00 52.28 86 GLY A N 1
ATOM 720 C CA . GLY A 1 86 ? 12.287 10.838 -13.830 1.00 52.28 86 GLY A CA 1
ATOM 721 C C . GLY A 1 86 ? 12.036 12.281 -13.367 1.00 52.28 86 GLY A C 1
ATOM 722 O O . GLY A 1 86 ? 12.176 13.202 -14.164 1.00 52.28 86 GLY A O 1
ATOM 723 N N . PHE A 1 87 ? 11.712 12.508 -12.090 1.00 57.03 87 PHE A N 1
ATOM 724 C CA . PHE A 1 87 ? 11.555 13.839 -11.500 1.00 57.03 87 PHE A CA 1
ATOM 725 C C . PHE A 1 87 ? 12.234 13.940 -10.128 1.00 57.03 87 PHE A C 1
ATOM 727 O O . PHE A 1 87 ? 12.330 12.969 -9.374 1.00 57.03 87 PHE A O 1
ATOM 734 N N . LYS A 1 88 ? 12.722 15.142 -9.795 1.00 49.72 88 LYS A N 1
ATOM 735 C CA . LYS A 1 88 ? 13.383 15.440 -8.518 1.00 49.72 88 LYS A CA 1
ATOM 736 C C . LYS A 1 88 ? 12.327 15.672 -7.439 1.00 49.72 88 LYS A C 1
ATOM 738 O O . LYS A 1 88 ? 11.529 16.596 -7.539 1.00 49.72 88 LYS A O 1
ATOM 743 N N . TYR A 1 89 ? 12.341 14.853 -6.392 1.00 51.78 89 TYR A N 1
ATOM 744 C CA . TYR A 1 89 ? 11.444 15.019 -5.251 1.00 51.78 89 TYR A CA 1
ATOM 745 C C . TYR A 1 89 ? 11.968 16.134 -4.334 1.00 51.78 89 TYR A C 1
ATOM 747 O O . TYR A 1 89 ? 12.979 15.961 -3.653 1.00 51.78 89 TYR A O 1
ATOM 755 N N . THR A 1 90 ? 11.292 17.278 -4.290 1.00 50.22 90 THR A N 1
ATOM 756 C CA . THR A 1 90 ? 11.540 18.331 -3.296 1.00 50.22 90 THR A CA 1
ATOM 757 C C . THR A 1 90 ? 10.528 18.193 -2.165 1.00 50.22 90 THR A C 1
ATOM 759 O O . THR A 1 90 ? 9.362 18.553 -2.298 1.00 50.22 90 THR A O 1
ATOM 762 N N . ARG A 1 91 ? 10.959 17.651 -1.018 1.00 51.44 91 ARG A N 1
ATOM 763 C CA . ARG A 1 91 ? 10.162 17.740 0.214 1.00 51.44 91 ARG A CA 1
ATOM 764 C C . ARG A 1 91 ? 10.257 19.171 0.733 1.00 51.44 91 ARG A C 1
ATOM 766 O O . ARG A 1 91 ? 11.315 19.584 1.196 1.00 51.44 91 ARG A O 1
ATOM 773 N N . ASN A 1 92 ? 9.167 19.924 0.640 1.00 55.22 92 ASN A N 1
ATOM 774 C CA . ASN A 1 92 ? 9.083 21.247 1.246 1.00 55.22 92 ASN A CA 1
ATOM 775 C C . ASN A 1 92 ? 8.860 21.089 2.762 1.00 55.22 92 ASN A C 1
ATOM 777 O O . ASN A 1 92 ? 7.747 20.799 3.197 1.00 55.22 92 ASN A O 1
ATOM 781 N N . ALA A 1 93 ? 9.928 21.236 3.551 1.00 55.94 93 ALA A N 1
ATOM 782 C CA . ALA A 1 93 ? 9.889 21.094 5.009 1.00 55.94 93 ALA A CA 1
ATOM 783 C C . ALA A 1 93 ? 8.936 22.104 5.675 1.00 55.94 93 ALA A C 1
ATOM 785 O O . ALA A 1 93 ? 8.211 21.753 6.602 1.00 55.94 93 ALA A O 1
ATOM 786 N N . THR A 1 94 ? 8.831 23.316 5.130 1.00 57.50 94 THR A N 1
ATOM 787 C CA . THR A 1 94 ? 8.005 24.397 5.687 1.00 57.50 94 THR A CA 1
ATOM 788 C C . THR A 1 94 ? 6.502 24.110 5.588 1.00 57.50 94 THR A C 1
ATOM 790 O O . THR A 1 94 ? 5.717 24.560 6.420 1.00 57.50 94 THR A O 1
ATOM 793 N N . ALA A 1 95 ? 6.071 23.332 4.589 1.00 57.97 95 ALA A N 1
ATOM 794 C CA . ALA A 1 95 ? 4.678 22.887 4.489 1.00 57.97 95 ALA A CA 1
ATOM 795 C C . ALA A 1 95 ? 4.322 21.853 5.573 1.00 57.97 95 ALA A C 1
ATOM 797 O O . ALA A 1 95 ? 3.183 21.807 6.033 1.00 57.97 95 ALA A O 1
ATOM 798 N N . ILE A 1 96 ? 5.301 21.050 6.000 1.00 61.31 96 ILE A N 1
ATOM 799 C CA . ILE A 1 96 ? 5.133 20.062 7.070 1.00 61.31 96 ILE A CA 1
ATOM 800 C C . ILE A 1 96 ? 5.035 20.778 8.420 1.00 61.31 96 ILE A C 1
ATOM 802 O O . ILE A 1 96 ? 4.128 20.481 9.189 1.00 61.31 96 ILE A O 1
ATOM 806 N N . GLU A 1 97 ? 5.903 21.757 8.678 1.00 65.56 97 GLU A N 1
ATOM 807 C CA . GLU A 1 97 ? 5.920 22.527 9.932 1.00 65.56 97 GLU A CA 1
ATOM 808 C C . GLU A 1 97 ? 4.582 23.229 10.205 1.00 65.56 97 GLU A C 1
ATOM 810 O O . GLU A 1 97 ? 4.002 23.050 11.274 1.00 65.56 97 GLU A O 1
ATOM 815 N N . LYS A 1 98 ? 4.029 23.933 9.206 1.00 69.31 98 LYS A N 1
ATOM 816 C CA . LYS A 1 98 ? 2.717 24.597 9.328 1.00 69.31 98 LYS A CA 1
ATOM 817 C C . LYS A 1 98 ? 1.580 23.620 9.629 1.00 69.31 98 LYS A C 1
ATOM 819 O O . LYS A 1 98 ? 0.639 23.952 10.346 1.00 69.31 98 LYS A O 1
ATOM 824 N N . TYR A 1 99 ? 1.643 22.416 9.063 1.00 67.62 99 TYR A N 1
ATOM 825 C CA . TYR A 1 99 ? 0.626 21.394 9.291 1.00 67.62 99 TYR A CA 1
ATOM 826 C C . TYR A 1 99 ? 0.750 20.783 10.694 1.00 67.62 99 TYR A C 1
ATOM 828 O O . TYR A 1 99 ? -0.258 20.572 11.363 1.00 67.62 99 TYR A O 1
ATOM 836 N N . VAL A 1 100 ? 1.979 20.569 11.171 1.00 73.50 100 VAL A N 1
ATOM 837 C CA . VAL A 1 100 ? 2.258 20.092 12.534 1.00 73.50 100 VAL A CA 1
ATOM 838 C C . VAL A 1 100 ? 1.774 21.092 13.586 1.00 73.50 100 VAL A C 1
ATOM 840 O O . VAL A 1 100 ? 1.152 20.685 14.563 1.00 73.50 100 VAL A O 1
ATOM 843 N N . GLU A 1 101 ? 1.984 22.393 13.381 1.00 77.31 101 GLU A N 1
ATOM 844 C CA . GLU A 1 101 ? 1.494 23.424 14.305 1.00 77.31 101 GLU A CA 1
ATOM 845 C C . GLU A 1 101 ? -0.037 23.403 14.426 1.00 77.31 101 GLU A C 1
ATOM 847 O O . GLU A 1 101 ? -0.579 23.399 15.533 1.00 77.31 101 GLU A O 1
ATOM 852 N N . LYS A 1 102 ? -0.741 23.298 13.291 1.00 75.62 102 LYS A N 1
ATOM 853 C CA . LYS A 1 102 ? -2.205 23.186 13.262 1.00 75.62 102 LYS A CA 1
ATOM 854 C C . LYS A 1 102 ? -2.702 21.936 13.995 1.00 75.62 102 LYS A C 1
ATOM 856 O O . LYS A 1 102 ? -3.695 22.000 14.717 1.00 75.62 102 LYS A O 1
ATOM 861 N N . ILE A 1 103 ? -2.003 20.813 13.831 1.00 72.31 103 ILE A N 1
ATOM 862 C CA . ILE A 1 103 ? -2.298 19.572 14.551 1.00 72.31 103 ILE A CA 1
ATOM 863 C C . ILE A 1 103 ? -2.131 19.770 16.065 1.00 72.31 103 ILE A C 1
ATOM 865 O O . ILE A 1 103 ? -2.994 19.355 16.835 1.00 72.31 103 ILE A O 1
ATOM 869 N N . ASN A 1 104 ? -1.051 20.420 16.503 1.00 78.69 104 ASN A N 1
ATOM 870 C CA . ASN A 1 104 ? -0.788 20.630 17.928 1.00 78.69 104 ASN A CA 1
ATOM 871 C C . ASN A 1 104 ? -1.870 21.490 18.591 1.00 78.69 104 ASN A C 1
ATOM 873 O O . ASN A 1 104 ? -2.390 21.107 19.633 1.00 78.69 104 ASN A O 1
ATOM 877 N N . GLN A 1 105 ? -2.285 22.586 17.948 1.00 79.06 105 GLN A N 1
ATOM 878 C CA . GLN A 1 105 ? -3.391 23.422 18.437 1.00 79.06 105 GLN A CA 1
ATOM 879 C C . GLN A 1 105 ? -4.677 22.616 18.639 1.00 79.06 105 GLN A C 1
ATOM 881 O O . GLN A 1 105 ? -5.409 22.810 19.609 1.00 79.06 105 GLN A O 1
ATOM 886 N N . PHE A 1 106 ? -4.941 21.690 17.720 1.00 74.50 106 PHE A N 1
ATOM 887 C CA . PHE A 1 106 ? -6.097 20.821 17.797 1.00 74.50 106 PHE A CA 1
ATOM 888 C C . PHE A 1 106 ? -6.001 19.847 18.992 1.00 74.50 106 PHE A C 1
ATOM 890 O O . PHE A 1 106 ? -6.955 19.729 19.769 1.00 74.50 106 PHE A O 1
ATOM 897 N N . PHE A 1 107 ? -4.843 19.204 19.190 1.00 75.31 107 PHE A N 1
ATOM 898 C CA . PHE A 1 107 ? -4.593 18.325 20.342 1.00 75.31 107 PHE A CA 1
ATOM 899 C C . PHE A 1 107 ? -4.613 19.063 21.684 1.00 75.31 107 PHE A C 1
ATOM 901 O O . PHE A 1 107 ? -4.970 18.474 22.704 1.00 75.31 107 PHE A O 1
ATOM 908 N N . ASP A 1 108 ? -4.289 20.354 21.690 1.00 83.62 108 ASP A N 1
ATOM 909 C CA . ASP A 1 108 ? -4.322 21.166 22.898 1.00 83.62 108 ASP A CA 1
ATOM 910 C C . ASP A 1 108 ? -5.722 21.591 23.340 1.00 83.62 108 ASP A C 1
ATOM 912 O O . ASP A 1 108 ? -5.892 22.009 24.493 1.00 83.62 108 ASP A O 1
ATOM 916 N N . SER A 1 109 ? -6.725 21.442 22.471 1.00 86.69 109 SER A N 1
ATOM 917 C CA . SER A 1 109 ? -8.108 21.780 22.790 1.00 86.69 109 SER A CA 1
ATOM 918 C C . SER A 1 109 ? -8.653 20.934 23.948 1.00 86.69 109 SER A C 1
ATOM 920 O O . SER A 1 109 ? -8.417 19.728 24.047 1.00 86.69 109 SER A O 1
ATOM 922 N N . ALA A 1 110 ? -9.432 21.563 24.834 1.00 88.25 110 ALA A N 1
ATOM 923 C CA . ALA A 1 110 ? -10.030 20.883 25.986 1.00 88.25 110 ALA A CA 1
ATOM 924 C C . ALA A 1 110 ? -10.954 19.723 25.570 1.00 88.25 110 ALA A C 1
ATOM 926 O O . ALA A 1 110 ? -11.008 18.701 26.251 1.00 88.25 110 ALA A O 1
ATOM 927 N N . LEU A 1 111 ? -11.640 19.863 24.429 1.00 86.50 111 LEU A N 1
ATOM 928 C CA . LEU A 1 111 ? -12.492 18.816 23.862 1.00 86.50 111 LEU A CA 1
ATOM 929 C C . LEU A 1 111 ? -11.678 17.588 23.441 1.00 86.50 111 LEU A C 1
ATOM 931 O O . LEU A 1 111 ? -12.058 16.471 23.780 1.00 86.50 111 LEU A O 1
ATOM 935 N N . MET A 1 112 ? -10.546 17.781 22.756 1.00 81.50 112 MET A N 1
ATOM 936 C CA . MET A 1 112 ? -9.676 16.671 22.360 1.00 81.50 112 MET A CA 1
ATOM 937 C C . MET A 1 112 ? -9.027 16.008 23.580 1.00 81.50 112 MET A C 1
ATOM 939 O O . MET A 1 112 ? -9.014 14.785 23.680 1.00 81.50 112 MET A O 1
ATOM 943 N N . LYS A 1 113 ? -8.577 16.793 24.566 1.00 84.56 113 LYS A N 1
ATOM 944 C CA . LYS A 1 113 ? -8.045 16.253 25.829 1.00 84.56 113 LYS A CA 1
ATOM 945 C C . LYS A 1 113 ? -9.069 15.376 26.554 1.00 84.56 113 LYS A C 1
ATOM 947 O O . LYS A 1 113 ? -8.726 14.274 26.973 1.00 84.56 113 LYS A O 1
ATOM 952 N N . LYS A 1 114 ? -10.328 15.821 26.629 1.00 88.12 114 LYS A N 1
ATOM 953 C CA . LYS A 1 114 ? -11.425 15.029 27.197 1.00 88.12 114 LYS A CA 1
ATOM 954 C C . LYS A 1 114 ? -11.699 13.759 26.384 1.00 88.12 114 LYS A C 1
ATOM 956 O O . LYS A 1 114 ? -11.832 12.692 26.963 1.00 88.12 114 LYS A O 1
ATOM 961 N N . HIS A 1 115 ? -11.739 13.857 25.057 1.00 82.75 115 HIS A N 1
ATOM 962 C CA . HIS A 1 115 ? -11.961 12.697 24.193 1.00 82.75 115 HIS A CA 1
ATOM 963 C C . HIS A 1 115 ? -10.862 11.633 24.347 1.00 82.75 115 HIS A C 1
ATOM 965 O O . HIS A 1 115 ? -11.159 10.449 24.473 1.00 82.75 115 HIS A O 1
ATOM 971 N N . ILE A 1 116 ? -9.591 12.045 24.388 1.00 84.50 116 ILE A N 1
ATOM 972 C CA . ILE A 1 116 ? -8.467 11.130 24.638 1.00 84.50 116 ILE A CA 1
ATOM 973 C C . ILE A 1 116 ? -8.617 10.462 26.004 1.00 84.50 116 ILE A C 1
ATOM 975 O O . ILE A 1 116 ? -8.400 9.259 26.111 1.00 84.50 116 ILE A O 1
ATOM 979 N N . GLN A 1 117 ? -9.009 11.221 27.029 1.00 87.94 117 GLN A N 1
ATOM 980 C CA . GLN A 1 117 ? -9.260 10.673 28.357 1.00 87.94 117 GLN A CA 1
ATOM 981 C C . GLN A 1 117 ? -10.365 9.604 28.330 1.00 87.94 117 GLN A C 1
ATOM 983 O O . GLN A 1 117 ? -10.148 8.510 28.837 1.00 87.94 117 GLN A O 1
ATOM 988 N N . GLU A 1 118 ? -11.493 9.866 27.663 1.00 88.50 118 GLU A N 1
ATOM 989 C CA . GLU A 1 118 ? -12.582 8.890 27.493 1.00 88.50 118 GLU A CA 1
ATOM 990 C C . GLU A 1 118 ? -12.112 7.609 26.781 1.00 88.50 118 GLU A C 1
ATOM 992 O O . GLU A 1 118 ? -12.500 6.510 27.171 1.00 88.50 118 GLU A O 1
ATOM 997 N N . LEU A 1 119 ? -11.247 7.726 25.765 1.00 86.75 119 LEU A N 1
ATOM 998 C CA . LEU A 1 119 ? -10.665 6.567 25.079 1.00 86.75 119 LEU A CA 1
ATOM 999 C C . LEU A 1 119 ? -9.705 5.772 25.975 1.00 86.75 119 LEU A C 1
ATOM 1001 O O . LEU A 1 119 ? -9.666 4.548 25.887 1.00 86.75 119 LEU A O 1
ATOM 1005 N N . MET A 1 120 ? -8.917 6.455 26.808 1.00 87.81 120 MET A N 1
ATOM 1006 C CA . MET A 1 120 ? -7.971 5.817 27.730 1.00 87.81 120 MET A CA 1
ATOM 1007 C C . MET A 1 120 ? -8.668 5.137 28.911 1.00 87.81 120 MET A C 1
ATOM 1009 O O . MET A 1 120 ? -8.161 4.146 29.426 1.00 87.81 120 MET A O 1
ATOM 1013 N N . GLU A 1 121 ? -9.810 5.670 29.340 1.00 92.31 121 GLU A N 1
ATOM 1014 C CA . GLU A 1 121 ? -10.623 5.132 30.434 1.00 92.31 121 GLU A CA 1
ATOM 1015 C C . GLU A 1 121 ? -11.629 4.068 29.957 1.00 92.31 121 GLU A C 1
ATOM 1017 O O . GLU A 1 121 ? -12.337 3.480 30.776 1.00 92.31 121 GLU A O 1
ATOM 1022 N N . PHE A 1 122 ? -11.694 3.794 28.648 1.00 89.00 122 PHE A N 1
ATOM 1023 C CA . PHE A 1 122 ? -12.608 2.802 28.092 1.00 89.00 122 PHE A CA 1
ATOM 1024 C C . PHE A 1 122 ? -12.267 1.389 28.607 1.00 89.00 122 PHE A C 1
ATOM 1026 O O . PHE A 1 122 ? -11.122 0.946 28.482 1.00 89.00 122 PHE A O 1
ATOM 1033 N N . PRO A 1 123 ? -13.237 0.647 29.170 1.00 92.81 123 PRO A N 1
ATOM 1034 C CA . PRO A 1 123 ? -12.978 -0.660 29.762 1.00 92.81 123 PRO A CA 1
ATOM 1035 C C . PRO A 1 123 ? -12.582 -1.691 28.698 1.00 92.81 123 PRO A C 1
ATOM 1037 O O . PRO A 1 123 ? -13.337 -1.980 27.771 1.00 92.81 123 PRO A O 1
ATOM 1040 N N . GLU A 1 124 ? -11.416 -2.320 28.869 1.00 87.69 124 GLU A N 1
ATOM 1041 C CA . GLU A 1 124 ? -10.918 -3.343 27.935 1.00 87.69 124 GLU A CA 1
ATOM 1042 C C . GLU A 1 124 ? -11.882 -4.529 27.774 1.00 87.69 124 GLU A C 1
ATOM 1044 O O . GLU A 1 124 ? -11.955 -5.121 26.700 1.00 87.69 124 GLU A O 1
ATOM 1049 N N . GLY A 1 125 ? -12.651 -4.856 28.820 1.00 91.25 125 GLY A N 1
ATOM 1050 C CA . GLY A 1 125 ? -13.640 -5.939 28.797 1.00 91.25 125 GLY A CA 1
ATOM 1051 C C . GLY A 1 125 ? -14.795 -5.718 27.815 1.00 91.25 125 GLY A C 1
ATOM 1052 O O . GLY A 1 125 ? -15.413 -6.692 27.387 1.00 91.25 125 GLY A O 1
ATOM 1053 N N . ASP A 1 126 ? -15.043 -4.468 27.417 1.00 91.75 126 ASP A N 1
ATOM 1054 C CA . ASP A 1 126 ? -16.085 -4.116 26.450 1.00 91.75 126 ASP A CA 1
ATOM 1055 C C . ASP A 1 126 ? -15.562 -4.134 25.002 1.00 91.75 126 ASP A C 1
ATOM 1057 O O . ASP A 1 126 ? -16.338 -3.993 24.050 1.00 91.75 126 ASP A O 1
ATOM 1061 N N . LEU A 1 127 ? -14.251 -4.326 24.798 1.00 90.31 127 LEU A N 1
ATOM 1062 C CA . LEU A 1 127 ? -13.676 -4.454 23.464 1.00 90.31 127 LEU A CA 1
ATOM 1063 C C . LEU A 1 127 ? -13.973 -5.844 22.876 1.00 90.31 127 LEU A C 1
ATOM 1065 O O . LEU A 1 127 ? -13.758 -6.871 23.525 1.00 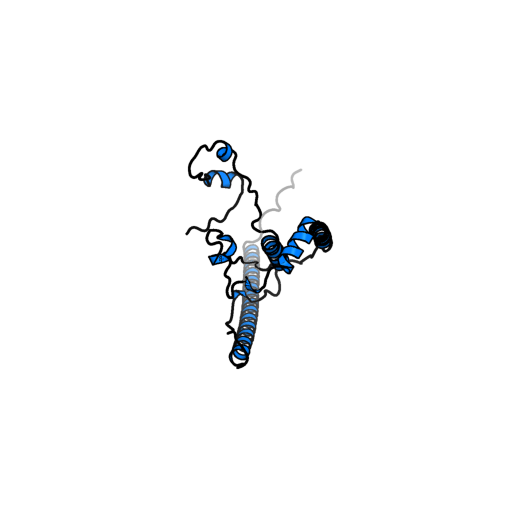90.31 127 LEU A O 1
ATOM 1069 N N . PRO A 1 128 ? -14.423 -5.921 21.613 1.00 92.94 128 PRO A N 1
ATOM 1070 C CA . PRO A 1 128 ? -14.654 -7.202 20.965 1.00 92.94 128 PRO A CA 1
ATOM 1071 C C . PRO A 1 128 ? -13.325 -7.915 20.683 1.00 92.94 128 PRO A C 1
ATOM 1073 O O . PRO A 1 128 ? -12.351 -7.299 20.253 1.00 92.94 128 PRO A O 1
ATOM 1076 N N . THR A 1 129 ? -13.305 -9.243 20.827 1.00 94.44 129 THR A N 1
ATOM 1077 C CA . THR A 1 129 ? -12.115 -10.061 20.511 1.00 94.44 129 THR A CA 1
ATOM 1078 C C . THR A 1 129 ? -11.719 -9.995 19.035 1.00 94.44 129 THR A C 1
ATOM 1080 O O . THR A 1 129 ? -10.553 -10.180 18.696 1.00 94.44 129 THR A O 1
ATOM 1083 N N . HIS A 1 130 ? -12.688 -9.733 18.153 1.00 93.19 130 HIS A N 1
ATOM 1084 C CA . HIS A 1 130 ? -12.492 -9.557 16.720 1.00 93.19 130 HIS A CA 1
ATOM 1085 C C . HIS A 1 130 ? -13.333 -8.377 16.241 1.00 93.19 130 HIS A C 1
ATOM 1087 O O . HIS A 1 130 ? -14.523 -8.286 16.543 1.00 93.19 130 HIS A O 1
ATOM 1093 N N . PHE A 1 131 ? -12.727 -7.491 15.456 1.00 92.06 131 PHE A N 1
ATOM 1094 C CA . PHE A 1 131 ? -13.394 -6.320 14.906 1.00 92.06 131 PHE A CA 1
ATOM 1095 C C . PHE A 1 131 ? -13.032 -6.146 13.433 1.00 92.06 131 PHE A C 1
ATOM 1097 O O . PHE A 1 131 ? -11.857 -6.140 13.073 1.00 92.06 131 PHE A O 1
ATOM 1104 N N . ASP A 1 132 ? -14.047 -5.967 12.589 1.00 90.19 132 ASP A N 1
ATOM 1105 C CA . ASP A 1 132 ? -13.881 -5.564 11.194 1.00 90.19 132 ASP A CA 1
ATOM 1106 C C . ASP A 1 132 ? -14.753 -4.332 10.934 1.00 90.19 132 ASP A C 1
ATOM 1108 O O . ASP A 1 132 ? -15.986 -4.393 10.983 1.00 90.19 132 ASP A O 1
ATOM 1112 N N . ALA A 1 133 ? -14.105 -3.204 10.643 1.00 89.25 133 ALA A N 1
ATOM 1113 C CA . ALA A 1 133 ? -14.777 -1.938 10.369 1.00 89.25 133 ALA A CA 1
ATOM 1114 C C . ALA A 1 133 ? -15.758 -2.041 9.188 1.00 89.25 133 ALA A C 1
ATOM 1116 O O . ALA A 1 133 ? -16.800 -1.387 9.187 1.00 89.25 133 ALA A O 1
ATOM 1117 N N . ARG A 1 134 ? -15.471 -2.901 8.205 1.00 87.31 134 ARG A N 1
ATOM 1118 C CA . ARG A 1 134 ? -16.331 -3.096 7.030 1.00 87.31 134 ARG A CA 1
ATOM 1119 C C . ARG A 1 134 ? -17.652 -3.761 7.404 1.00 87.31 134 ARG A C 1
ATOM 1121 O O . ARG A 1 134 ? -18.673 -3.460 6.800 1.00 87.31 134 ARG A O 1
ATOM 1128 N N . LEU A 1 135 ? -17.637 -4.636 8.411 1.00 92.50 135 LEU A N 1
ATOM 1129 C CA . LEU A 1 135 ? -18.842 -5.286 8.930 1.00 92.50 135 LEU A CA 1
ATOM 1130 C C . LEU A 1 135 ? -19.629 -4.357 9.857 1.00 92.50 135 LEU A C 1
ATOM 1132 O O . LEU A 1 135 ? -20.856 -4.391 9.858 1.00 92.50 135 LEU A O 1
ATOM 1136 N N . LYS A 1 136 ? -18.937 -3.513 10.634 1.00 91.62 136 LYS A N 1
ATOM 1137 C CA . LYS A 1 136 ? -19.584 -2.546 11.531 1.00 91.62 136 LYS A CA 1
ATOM 1138 C C . LYS A 1 136 ? -20.287 -1.421 10.766 1.00 91.62 136 LYS A C 1
ATOM 1140 O O . LYS A 1 136 ? -21.365 -0.999 11.180 1.00 91.62 136 LYS A O 1
ATOM 1145 N N . TRP A 1 137 ? -19.698 -0.960 9.661 1.00 90.31 137 TRP A N 1
ATOM 1146 C CA . TRP A 1 137 ? -20.219 0.130 8.829 1.00 90.31 137 TRP A CA 1
ATOM 1147 C C . TRP A 1 137 ? -20.351 -0.299 7.358 1.00 90.31 137 TRP A C 1
ATOM 1149 O O . TRP A 1 137 ? -19.626 0.200 6.494 1.00 90.31 137 TRP A O 1
ATOM 1159 N N . PRO A 1 138 ? -21.293 -1.207 7.043 1.00 88.12 138 PRO A N 1
ATOM 1160 C CA . PRO A 1 138 ? -21.397 -1.816 5.714 1.00 88.12 138 PRO A CA 1
ATOM 1161 C C . PRO A 1 138 ? -21.811 -0.824 4.619 1.00 88.12 138 PRO A C 1
ATOM 1163 O O . PRO A 1 138 ? -21.470 -1.007 3.455 1.00 88.12 138 PRO A O 1
ATOM 1166 N N . TYR A 1 139 ? -22.508 0.254 4.987 1.00 89.62 139 TYR A N 1
ATOM 1167 C CA . TYR A 1 139 ? -22.961 1.292 4.055 1.00 89.62 139 TYR A CA 1
ATOM 1168 C C . TYR A 1 139 ? -21.899 2.365 3.762 1.00 89.62 139 TYR A C 1
ATOM 1170 O O . TYR A 1 139 ? -22.180 3.329 3.056 1.00 89.62 139 TYR A O 1
ATOM 1178 N N . CYS A 1 140 ? -20.676 2.199 4.278 1.00 87.88 140 CYS A N 1
ATOM 1179 C CA . CYS A 1 140 ? -19.550 3.102 4.050 1.00 87.88 140 CYS A CA 1
ATOM 1180 C C . CYS A 1 140 ? -18.527 2.448 3.096 1.00 87.88 140 CYS A C 1
ATOM 1182 O O . CYS A 1 140 ? -17.544 1.857 3.558 1.00 87.88 140 CYS A O 1
ATOM 1184 N N . PRO A 1 141 ? -18.702 2.549 1.761 1.00 84.81 141 PRO A N 1
ATOM 1185 C CA . PRO A 1 141 ? -17.856 1.847 0.788 1.00 84.81 141 PRO A CA 1
ATOM 1186 C C . PRO A 1 141 ? -16.383 2.281 0.830 1.00 84.81 141 PRO A C 1
ATOM 1188 O O . PRO A 1 141 ? -15.494 1.497 0.497 1.00 84.81 141 PRO A O 1
ATOM 1191 N N . SER A 1 142 ? -16.104 3.499 1.305 1.00 84.44 142 SER A N 1
ATOM 1192 C CA . SER A 1 142 ? -14.748 4.031 1.478 1.00 84.44 142 SER A CA 1
ATOM 1193 C C . SER A 1 142 ? -13.876 3.196 2.422 1.00 84.44 142 SER A C 1
ATOM 1195 O O . SER A 1 142 ? -12.663 3.153 2.234 1.00 84.44 142 SER A O 1
ATOM 1197 N N . ILE A 1 143 ? -14.469 2.493 3.393 1.00 81.50 143 ILE A N 1
ATOM 1198 C CA . ILE A 1 143 ? -13.746 1.650 4.361 1.00 81.50 143 ILE A CA 1
ATOM 1199 C C . ILE A 1 143 ? -13.185 0.391 3.687 1.00 81.50 143 ILE A C 1
ATOM 1201 O O . ILE A 1 143 ? -12.117 -0.096 4.050 1.00 81.50 143 ILE A O 1
ATOM 1205 N N . SER A 1 144 ? -13.890 -0.130 2.681 1.00 82.31 144 SER A N 1
ATOM 1206 C CA . SER A 1 144 ? -13.463 -1.315 1.927 1.00 82.31 144 SER A CA 1
ATOM 1207 C C . SER A 1 144 ? -12.538 -0.976 0.759 1.00 82.31 144 SER A C 1
ATOM 1209 O O . SER A 1 144 ? -11.927 -1.870 0.174 1.00 82.31 144 SER A O 1
ATOM 1211 N N . HIS A 1 145 ? -12.439 0.302 0.395 1.00 84.62 145 HIS A N 1
ATOM 1212 C CA . HIS A 1 145 ? -11.648 0.737 -0.741 1.00 84.62 145 HIS A CA 1
ATOM 1213 C C . HIS A 1 145 ? -10.149 0.683 -0.413 1.00 84.62 145 HIS A C 1
ATOM 1215 O O . HIS A 1 145 ? -9.684 1.323 0.531 1.00 84.62 145 HIS A O 1
ATOM 1221 N N . VAL A 1 146 ? -9.382 -0.060 -1.222 1.00 78.62 146 VAL A N 1
ATOM 1222 C CA . VAL A 1 146 ? -7.914 -0.140 -1.137 1.00 78.62 146 VAL A CA 1
ATOM 1223 C C . VAL A 1 146 ? -7.292 0.679 -2.274 1.00 78.62 146 VAL A C 1
ATOM 1225 O O . VAL A 1 146 ? -7.142 0.189 -3.391 1.00 78.62 146 VAL A O 1
ATOM 1228 N N . PRO A 1 147 ? -6.932 1.937 -2.016 1.00 74.50 147 PRO A N 1
ATOM 1229 C CA . PRO A 1 147 ? -6.389 2.842 -3.028 1.00 74.50 147 PRO A CA 1
ATOM 1230 C C . PRO A 1 147 ? -4.891 2.647 -3.279 1.00 74.50 147 PRO A C 1
ATOM 1232 O O . PRO A 1 147 ? -4.112 2.299 -2.388 1.00 74.50 147 PRO A O 1
ATOM 1235 N N . ASN A 1 148 ? -4.479 2.964 -4.504 1.00 67.94 148 ASN A N 1
ATOM 1236 C CA . ASN A 1 148 ? -3.108 2.839 -4.979 1.00 67.94 148 ASN A CA 1
ATOM 1237 C C . ASN A 1 148 ? -2.386 4.197 -4.928 1.00 67.94 148 ASN A C 1
ATOM 1239 O O . ASN A 1 148 ? -2.802 5.149 -5.579 1.00 67.94 148 ASN A O 1
ATOM 1243 N N . GLN A 1 149 ? -1.293 4.294 -4.164 1.00 57.28 149 GLN A N 1
ATOM 1244 C CA . GLN A 1 149 ? -0.494 5.527 -4.053 1.00 57.28 149 GLN A CA 1
ATOM 1245 C C . GLN A 1 149 ? 0.438 5.787 -5.254 1.00 57.28 149 GLN A C 1
ATOM 1247 O O . GLN A 1 149 ? 1.068 6.845 -5.327 1.00 57.28 149 GLN A O 1
ATOM 1252 N N . GLY A 1 150 ? 0.569 4.823 -6.171 1.00 63.38 150 GLY A N 1
ATOM 1253 C CA . GLY A 1 150 ? 1.497 4.894 -7.298 1.00 63.38 150 GLY A CA 1
ATOM 1254 C C . GLY A 1 150 ? 2.957 5.075 -6.860 1.00 63.38 150 GLY A C 1
ATOM 1255 O O . GLY A 1 150 ? 3.364 4.662 -5.775 1.00 63.38 150 GLY A O 1
ATOM 1256 N N . GLY A 1 151 ? 3.757 5.727 -7.706 1.00 56.28 151 GLY A N 1
ATOM 1257 C CA . GLY A 1 151 ? 5.165 6.048 -7.431 1.00 56.28 151 GLY A CA 1
ATOM 1258 C C . GLY A 1 151 ? 5.399 7.196 -6.441 1.00 56.28 151 GLY A C 1
ATOM 1259 O O . GLY A 1 151 ? 6.538 7.595 -6.204 1.00 56.28 151 GLY A O 1
ATOM 1260 N N . CYS A 1 152 ? 4.330 7.767 -5.886 1.00 56.56 152 CYS A N 1
ATOM 1261 C CA . CYS A 1 152 ? 4.394 8.930 -5.017 1.00 56.56 152 CYS A CA 1
ATOM 1262 C C . CYS A 1 152 ? 4.652 8.509 -3.560 1.00 56.56 152 CYS A C 1
ATOM 1264 O O . CYS A 1 152 ? 4.066 7.552 -3.045 1.00 56.56 152 CYS A O 1
ATOM 1266 N N . GLY A 1 153 ? 5.510 9.249 -2.852 1.00 55.16 153 GLY A N 1
ATOM 1267 C CA . GLY A 1 153 ? 5.790 9.065 -1.423 1.00 55.16 153 GLY A CA 1
ATOM 1268 C C . GLY A 1 153 ? 4.681 9.603 -0.509 1.00 55.16 153 GLY A C 1
ATOM 1269 O O . GLY A 1 153 ? 4.976 10.102 0.574 1.00 55.16 153 GLY A O 1
ATOM 1270 N N . SER A 1 154 ? 3.421 9.556 -0.946 1.00 56.22 154 SER A N 1
ATOM 1271 C CA . SER A 1 154 ? 2.253 10.144 -0.276 1.00 56.22 154 SER A CA 1
ATOM 1272 C C . SER A 1 154 ? 1.623 9.239 0.788 1.00 56.22 154 SER A C 1
ATOM 1274 O O . SER A 1 154 ? 0.609 9.610 1.379 1.00 56.22 154 SER A O 1
ATOM 1276 N N . CYS A 1 155 ? 2.224 8.082 1.095 1.00 54.78 155 CYS A N 1
ATOM 1277 C CA . CYS A 1 155 ? 1.745 7.198 2.166 1.00 54.78 155 CYS A CA 1
ATOM 1278 C C . CYS A 1 155 ? 1.624 7.925 3.514 1.00 54.78 155 CYS A C 1
ATOM 1280 O O . CYS A 1 155 ? 0.722 7.626 4.291 1.00 54.78 155 CYS A O 1
ATOM 1282 N N . TYR A 1 156 ? 2.470 8.933 3.753 1.00 52.06 156 TYR A N 1
ATOM 1283 C CA . TYR A 1 156 ? 2.368 9.795 4.926 1.00 52.06 156 TYR A CA 1
ATOM 1284 C C . TYR A 1 156 ? 1.039 10.567 4.963 1.00 52.06 156 TYR A C 1
ATOM 1286 O O . TYR A 1 156 ? 0.385 10.591 5.997 1.00 52.06 156 TYR A O 1
ATOM 1294 N N . ILE A 1 157 ? 0.578 11.100 3.825 1.00 49.78 157 ILE A N 1
ATOM 1295 C CA . ILE A 1 157 ? -0.694 11.836 3.717 1.00 49.78 157 ILE A CA 1
ATOM 1296 C C . ILE A 1 157 ? -1.884 10.894 3.927 1.00 49.78 157 ILE A C 1
ATOM 1298 O O . ILE A 1 157 ? -2.813 11.231 4.651 1.00 49.78 157 ILE A O 1
ATOM 1302 N N . ARG A 1 158 ? -1.840 9.679 3.366 1.00 49.34 158 ARG A N 1
ATOM 1303 C CA . ARG A 1 158 ? -2.864 8.652 3.621 1.00 49.34 158 ARG A CA 1
ATOM 1304 C C . ARG A 1 158 ? -2.951 8.285 5.097 1.00 49.34 158 ARG A C 1
ATOM 1306 O O . ARG A 1 158 ? -4.051 8.210 5.627 1.00 49.34 158 ARG A O 1
ATOM 1313 N N . ASN A 1 159 ? -1.815 8.028 5.739 1.00 47.97 159 ASN A N 1
ATOM 1314 C CA . ASN A 1 159 ? -1.788 7.641 7.146 1.00 47.97 159 ASN A CA 1
ATOM 1315 C C . ASN A 1 159 ? -2.255 8.786 8.044 1.00 47.97 159 ASN A C 1
ATOM 1317 O O . ASN A 1 159 ? -2.945 8.528 9.019 1.00 47.97 159 ASN A O 1
ATOM 1321 N N . ILE A 1 160 ? -1.942 10.036 7.690 1.00 48.00 160 ILE A N 1
ATOM 1322 C CA . ILE A 1 160 ? -2.498 11.218 8.354 1.00 48.00 160 ILE A CA 1
ATOM 1323 C C . ILE A 1 160 ? -4.017 11.260 8.191 1.00 48.00 160 ILE A C 1
ATOM 1325 O O . ILE A 1 160 ? -4.713 11.337 9.192 1.00 48.00 160 ILE A O 1
ATOM 1329 N N . LEU A 1 161 ? -4.540 11.152 6.966 1.00 50.09 161 LEU A N 1
ATOM 1330 C CA . LEU A 1 161 ? -5.983 11.222 6.710 1.00 50.09 161 LEU A CA 1
ATOM 1331 C C . LEU A 1 161 ? -6.747 10.064 7.361 1.00 50.09 161 LEU A C 1
ATOM 1333 O O . LEU A 1 161 ? -7.813 10.271 7.925 1.00 50.09 161 LEU A O 1
ATOM 1337 N N . MET A 1 162 ? -6.203 8.846 7.325 1.00 48.53 162 MET A N 1
ATOM 1338 C CA . MET A 1 162 ? -6.815 7.703 8.002 1.00 48.53 162 MET A CA 1
ATOM 1339 C C . MET A 1 162 ? -6.719 7.817 9.520 1.00 48.53 162 MET A C 1
ATOM 1341 O O . MET A 1 162 ? -7.674 7.458 10.198 1.00 48.53 162 MET A O 1
ATOM 1345 N N . LYS A 1 163 ? -5.618 8.357 10.056 1.00 51.19 163 LYS A N 1
ATOM 1346 C CA . LYS A 1 163 ? -5.502 8.684 11.480 1.00 51.19 163 LYS A CA 1
ATOM 1347 C C . LYS A 1 163 ? -6.519 9.754 11.877 1.00 51.19 163 LYS A C 1
ATOM 1349 O O . LYS A 1 163 ? -7.131 9.613 12.923 1.00 51.19 163 LYS A O 1
ATOM 1354 N N . GLU A 1 164 ? -6.744 10.773 11.051 1.00 49.03 164 GLU A N 1
ATOM 1355 C CA . GLU A 1 164 ? -7.787 11.772 11.296 1.00 49.03 164 GLU A CA 1
ATOM 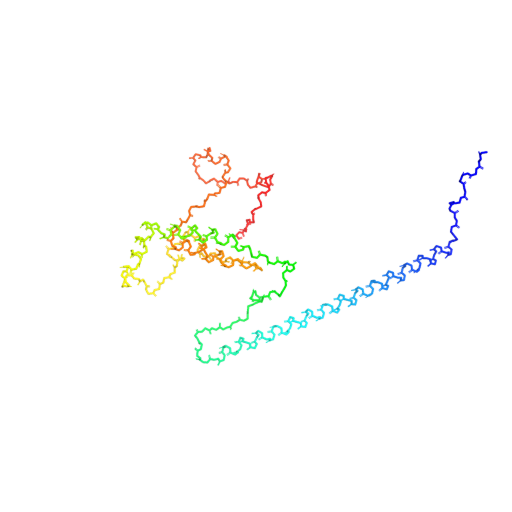1356 C C . GLU A 1 164 ? -9.188 11.153 11.260 1.00 49.03 164 GLU A C 1
ATOM 1358 O O . GLU A 1 164 ? -9.930 11.310 12.216 1.00 49.03 164 GLU A O 1
ATOM 1363 N N . ILE A 1 165 ? -9.542 10.363 10.244 1.00 53.12 165 ILE A N 1
ATOM 1364 C CA . ILE A 1 165 ? -10.851 9.681 10.198 1.00 53.12 165 ILE A CA 1
ATOM 1365 C C . ILE A 1 165 ? -11.035 8.740 11.401 1.00 53.12 165 ILE A C 1
ATOM 1367 O O . ILE A 1 165 ? -12.128 8.642 11.954 1.00 53.12 165 ILE A O 1
ATOM 1371 N N . PHE A 1 166 ? -9.967 8.061 11.825 1.00 44.94 166 PHE A N 1
ATOM 1372 C CA . PHE A 1 166 ? -9.984 7.178 12.989 1.00 44.94 166 PHE A CA 1
ATOM 1373 C C . PHE A 1 166 ? -10.168 7.944 14.306 1.00 44.94 166 PHE A C 1
ATOM 1375 O O . PHE A 1 166 ? -10.893 7.480 15.178 1.00 44.94 166 PHE A O 1
ATOM 1382 N N . LEU A 1 167 ? -9.539 9.115 14.446 1.00 46.09 167 LEU A N 1
ATOM 1383 C CA . LEU A 1 167 ? -9.617 9.946 15.651 1.00 46.09 167 LEU A CA 1
ATOM 1384 C C . LEU A 1 167 ? -10.867 10.841 15.700 1.00 46.09 167 LEU A C 1
ATOM 1386 O O . LEU A 1 167 ? -11.277 11.236 16.784 1.00 46.09 167 LEU A O 1
ATOM 1390 N N . PHE A 1 168 ? -11.463 11.176 14.552 1.00 48.34 168 PHE A N 1
ATOM 1391 C CA . PHE A 1 168 ? -12.543 12.169 14.446 1.00 48.34 168 PHE A CA 1
ATOM 1392 C C . PHE A 1 168 ? -13.885 11.615 13.968 1.00 48.34 168 PHE A C 1
ATOM 1394 O O . PHE A 1 168 ? -14.876 12.343 13.975 1.00 48.34 168 PHE A O 1
ATOM 1401 N N . GLY A 1 169 ? -13.949 10.345 13.560 1.00 45.03 169 GLY A N 1
ATOM 1402 C CA . GLY A 1 169 ? -15.140 9.789 12.923 1.00 45.03 169 GLY A CA 1
ATOM 1403 C C . GLY A 1 169 ? -15.392 10.384 11.530 1.00 45.03 169 GLY A C 1
ATOM 1404 O O . GLY A 1 169 ? -14.549 11.081 10.963 1.00 45.03 169 GLY A O 1
ATOM 1405 N N . SER A 1 170 ? -16.546 10.067 10.928 1.00 38.44 170 SER A N 1
ATOM 1406 C CA . SER A 1 170 ? -16.868 10.436 9.540 1.00 38.44 170 SER A CA 1
ATOM 1407 C C . SER A 1 170 ? -16.736 11.944 9.294 1.00 38.44 170 SER A C 1
ATOM 1409 O O . SER A 1 170 ? -17.531 12.734 9.798 1.00 38.44 170 SER A O 1
ATOM 1411 N N . THR A 1 171 ? -15.755 12.340 8.486 1.00 45.97 171 THR A N 1
ATOM 1412 C CA . THR A 1 171 ? -15.563 13.731 8.065 1.00 45.97 171 THR A CA 1
ATOM 1413 C C . THR A 1 171 ? -16.559 14.098 6.962 1.00 45.97 171 THR A C 1
ATOM 1415 O O . THR A 1 171 ? -16.669 13.388 5.962 1.00 45.97 171 THR A O 1
ATOM 1418 N N . THR A 1 172 ? -17.260 15.224 7.108 1.00 36.03 172 THR A N 1
ATOM 1419 C CA . THR A 1 172 ? -18.119 15.784 6.054 1.00 36.03 172 THR A CA 1
ATOM 1420 C C . THR A 1 172 ? -17.248 16.380 4.948 1.00 36.03 172 THR A C 1
ATOM 1422 O O . THR A 1 172 ? -16.537 17.359 5.171 1.00 36.03 172 THR A O 1
ATOM 1425 N N . MET A 1 173 ? -17.291 15.791 3.753 1.00 36.84 173 MET A N 1
ATOM 1426 C CA . MET A 1 173 ? -16.635 16.325 2.557 1.00 36.84 173 MET A CA 1
ATOM 1427 C C . MET A 1 173 ? -17.648 17.163 1.765 1.00 36.84 173 MET A C 1
ATOM 1429 O O . MET A 1 173 ? -18.763 16.708 1.520 1.00 36.84 173 MET A O 1
ATOM 1433 N N . ALA A 1 174 ? -17.279 18.387 1.383 1.00 34.00 174 ALA A N 1
ATOM 1434 C CA . ALA A 1 174 ? -18.096 19.238 0.522 1.00 34.00 174 ALA A CA 1
ATOM 1435 C C . ALA A 1 174 ? -17.636 19.084 -0.933 1.00 34.00 174 ALA A C 1
ATOM 1437 O O . ALA A 1 174 ? -16.464 19.305 -1.240 1.00 34.00 174 ALA A O 1
ATOM 1438 N N . PHE A 1 175 ? -18.560 18.714 -1.817 1.00 41.16 175 PHE A N 1
ATOM 1439 C CA . PHE A 1 175 ? -18.349 18.710 -3.263 1.00 41.16 175 PHE A CA 1
ATOM 1440 C C . PHE A 1 175 ? -19.049 19.930 -3.874 1.00 41.16 175 PHE A C 1
ATOM 1442 O O . PHE A 1 175 ? -20.082 20.349 -3.345 1.00 41.16 175 PHE A O 1
ATOM 1449 N N . PRO A 1 176 ? -18.534 20.508 -4.973 1.00 42.34 176 PRO A N 1
ATOM 1450 C CA . PRO A 1 176 ? -19.301 21.478 -5.740 1.00 42.34 176 PRO A CA 1
ATOM 1451 C C . PRO A 1 176 ? -20.533 20.769 -6.316 1.00 42.34 176 PRO A C 1
ATOM 1453 O O . PRO A 1 176 ? -20.410 19.851 -7.126 1.00 42.34 176 PRO A O 1
ATOM 1456 N N . VAL A 1 177 ? -21.717 21.163 -5.854 1.00 47.78 177 VAL A N 1
ATOM 1457 C CA . VAL A 1 177 ? -22.992 20.640 -6.351 1.00 47.78 177 VAL A CA 1
ATOM 1458 C C . VAL A 1 177 ? -23.524 21.609 -7.413 1.00 47.78 177 VAL A C 1
ATOM 1460 O O . VAL A 1 177 ? -23.505 22.817 -7.168 1.00 47.78 177 VAL A O 1
ATOM 1463 N N . PRO A 1 178 ? -23.970 21.128 -8.587 1.00 56.69 178 PRO A N 1
ATOM 1464 C CA . PRO A 1 178 ? -24.533 21.998 -9.615 1.00 56.69 178 PRO A CA 1
ATOM 1465 C C . PRO A 1 178 ? -25.842 22.657 -9.136 1.00 56.69 178 PRO A C 1
ATOM 1467 O O . PRO A 1 178 ? -26.611 22.060 -8.384 1.00 56.69 178 PRO A O 1
ATOM 1470 N N . GLU A 1 179 ? -26.090 23.899 -9.568 1.00 52.50 179 GLU A N 1
ATOM 1471 C CA . GLU A 1 179 ? -27.192 24.766 -9.095 1.00 52.50 179 GLU A CA 1
ATOM 1472 C C . GLU A 1 179 ? -28.586 24.128 -9.265 1.00 52.50 179 GLU A C 1
ATOM 1474 O O . GLU A 1 179 ? -29.475 24.315 -8.440 1.00 52.50 179 GLU A O 1
ATOM 1479 N N . GLU A 1 180 ? -28.746 23.272 -10.274 1.00 51.22 180 GLU A N 1
ATOM 1480 C CA . GLU A 1 180 ? -29.925 22.429 -10.531 1.00 51.22 180 GLU A CA 1
ATOM 1481 C C . GLU A 1 180 ? -30.355 21.556 -9.339 1.00 51.22 180 GLU A C 1
ATOM 1483 O O . GLU A 1 180 ? -31.546 21.289 -9.170 1.00 51.22 180 GLU A O 1
ATOM 1488 N N . PHE A 1 181 ? -29.424 21.161 -8.467 1.00 53.66 181 PHE A N 1
ATOM 1489 C CA . PHE A 1 181 ? -29.747 20.425 -7.245 1.00 53.66 181 PHE A CA 1
ATOM 1490 C C . PHE A 1 181 ? -30.535 21.272 -6.237 1.00 53.66 181 PHE A C 1
ATOM 1492 O O . PHE A 1 181 ? -31.367 20.738 -5.507 1.00 53.66 181 PHE A O 1
ATOM 1499 N N . LEU A 1 182 ? -30.322 22.593 -6.206 1.00 51.72 182 LEU A N 1
ATOM 1500 C CA . LEU A 1 182 ? -31.002 23.494 -5.265 1.00 51.72 182 LEU A CA 1
ATOM 1501 C C . LEU A 1 182 ? -32.507 23.610 -5.546 1.00 51.72 182 LEU A C 1
ATOM 1503 O O . LEU A 1 182 ? -33.269 24.001 -4.664 1.00 51.72 182 LEU A O 1
ATOM 1507 N N . HIS A 1 183 ? -32.941 23.240 -6.752 1.00 56.94 183 HIS A N 1
ATOM 1508 C CA . HIS A 1 183 ? -34.344 23.243 -7.165 1.00 56.94 183 HIS A CA 1
ATOM 1509 C C . HIS A 1 183 ? -34.987 21.847 -7.142 1.00 56.94 183 HIS A C 1
ATOM 1511 O O . HIS A 1 183 ? -36.150 21.695 -7.524 1.00 56.94 183 HIS A O 1
ATOM 1517 N N . TYR A 1 184 ? -34.262 20.820 -6.689 1.00 56.66 184 TYR A N 1
ATOM 1518 C CA . TYR A 1 184 ? -34.752 19.449 -6.673 1.00 56.66 184 TYR A CA 1
ATOM 1519 C C . TYR A 1 184 ? -35.639 19.176 -5.452 1.00 56.66 184 TYR A C 1
ATOM 1521 O O . TYR A 1 184 ? -35.183 19.212 -4.312 1.00 56.66 184 TYR A O 1
ATOM 1529 N N . SER A 1 185 ? -36.922 18.895 -5.684 1.00 46.88 185 SER A N 1
ATOM 1530 C CA . SER A 1 185 ? -37.915 18.802 -4.608 1.00 46.88 185 SER A CA 1
ATOM 1531 C C . SER A 1 185 ? -38.100 17.396 -4.020 1.00 46.88 185 SER A C 1
ATOM 1533 O O . SER A 1 185 ? -38.417 17.290 -2.838 1.00 46.88 185 SER A O 1
ATOM 1535 N N . SER A 1 186 ? -37.916 16.312 -4.792 1.00 63.84 186 SER A N 1
ATOM 1536 C CA . SER A 1 186 ? -37.942 14.924 -4.279 1.00 63.84 186 SER A CA 1
ATOM 1537 C C . SER A 1 186 ? -37.485 13.879 -5.314 1.00 63.84 186 SER A C 1
ATOM 1539 O O . SER A 1 186 ? -37.681 14.072 -6.512 1.00 63.84 186 SER A O 1
ATOM 1541 N N . GLY A 1 187 ? -36.926 12.754 -4.838 1.00 69.00 187 GLY A N 1
ATOM 1542 C CA . GLY A 1 187 ? -36.515 11.580 -5.633 1.00 69.00 187 GLY A CA 1
ATOM 1543 C C . GLY A 1 187 ? -34.996 11.321 -5.641 1.00 69.00 187 GLY A C 1
ATOM 1544 O O . GLY A 1 187 ? -34.273 11.785 -4.762 1.00 69.00 187 GLY A O 1
ATOM 1545 N N . THR A 1 188 ? -34.495 10.561 -6.623 1.00 52.59 188 THR A N 1
ATOM 1546 C CA . THR A 1 188 ? -33.049 10.404 -6.873 1.00 52.59 188 THR A CA 1
ATOM 1547 C C . THR A 1 188 ? -32.574 11.414 -7.918 1.00 52.59 188 THR A C 1
ATOM 1549 O O . THR A 1 188 ? -32.901 11.287 -9.100 1.00 52.59 188 THR A O 1
ATOM 1552 N N . PHE A 1 189 ? -31.769 12.391 -7.494 1.00 50.78 189 PHE A N 1
ATOM 1553 C CA . PHE A 1 189 ? -31.137 13.355 -8.394 1.00 50.78 189 PHE A CA 1
ATOM 1554 C C . PHE A 1 189 ? -30.022 12.674 -9.198 1.00 50.78 189 PHE A C 1
ATOM 1556 O O . PHE A 1 189 ? -29.059 12.158 -8.628 1.00 50.78 189 PHE A O 1
ATOM 1563 N N . LYS A 1 190 ? -30.160 12.652 -10.526 1.00 55.53 190 LYS A N 1
ATOM 1564 C CA . LYS A 1 190 ? -29.115 12.193 -11.446 1.00 55.53 190 LYS A CA 1
ATOM 1565 C C . LYS A 1 190 ? -28.470 13.414 -12.079 1.00 55.53 190 LYS A C 1
ATOM 1567 O O . LYS A 1 190 ? -29.142 14.153 -12.789 1.00 55.53 190 LYS A O 1
ATOM 1572 N N . ILE A 1 191 ? -27.180 13.592 -11.826 1.00 56.47 191 ILE A N 1
ATOM 1573 C CA . ILE A 1 191 ? -26.385 14.631 -12.479 1.00 56.47 191 ILE A CA 1
ATOM 1574 C C . ILE A 1 191 ? -26.291 14.271 -13.963 1.00 56.47 191 ILE A C 1
ATOM 1576 O O . ILE A 1 191 ? -25.905 13.145 -14.294 1.00 56.47 191 ILE A O 1
ATOM 1580 N N .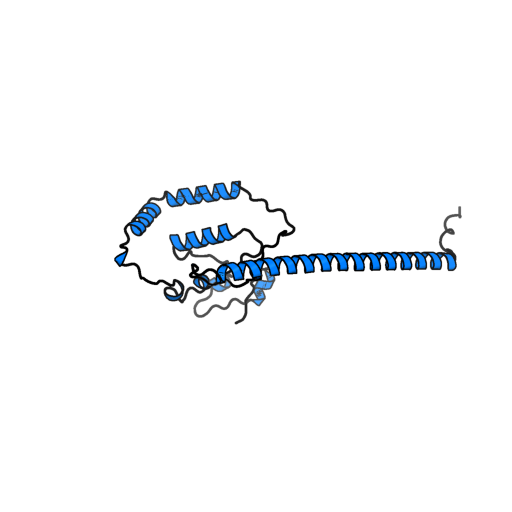 ASN A 1 192 ? -26.660 15.199 -14.850 1.00 56.12 192 ASN A N 1
ATOM 1581 C CA . ASN A 1 192 ? -26.432 15.005 -16.275 1.00 56.12 192 ASN A CA 1
ATOM 1582 C C . ASN A 1 192 ? -24.938 15.195 -16.565 1.00 56.12 192 ASN A C 1
ATOM 1584 O O . ASN A 1 192 ? -24.403 16.306 -16.621 1.00 56.12 192 ASN A O 1
ATOM 1588 N N . VAL A 1 193 ? -24.273 14.059 -16.696 1.00 57.72 193 VAL A N 1
ATOM 1589 C CA . VAL A 1 193 ? -22.838 13.901 -16.898 1.00 57.72 193 VAL A CA 1
ATOM 1590 C C . VAL A 1 193 ? -22.333 14.525 -18.204 1.00 57.72 193 VAL A C 1
ATOM 1592 O O . VAL A 1 193 ? -21.204 15.017 -18.230 1.00 57.72 193 VAL A O 1
ATOM 1595 N N . ASP A 1 194 ? -23.192 14.637 -19.223 1.00 56.31 194 ASP A N 1
ATOM 1596 C CA . ASP A 1 194 ? -22.859 15.227 -20.530 1.00 56.31 194 ASP A CA 1
ATOM 1597 C C . ASP A 1 194 ? -22.541 16.734 -20.423 1.00 56.31 194 ASP A C 1
ATOM 1599 O O . ASP A 1 194 ? -21.757 17.291 -21.191 1.00 56.31 194 ASP A O 1
ATOM 1603 N N . SER A 1 195 ? -23.121 17.423 -19.434 1.00 50.62 195 SER A N 1
ATOM 1604 C CA . SER A 1 195 ? -22.883 18.852 -19.179 1.00 50.62 195 SER A CA 1
ATOM 1605 C C . SER A 1 195 ? -21.596 19.140 -18.399 1.00 50.62 195 SER A C 1
ATOM 1607 O O . SER A 1 195 ? -21.111 20.272 -18.434 1.00 50.62 195 SER A O 1
ATOM 1609 N N . MET A 1 196 ? 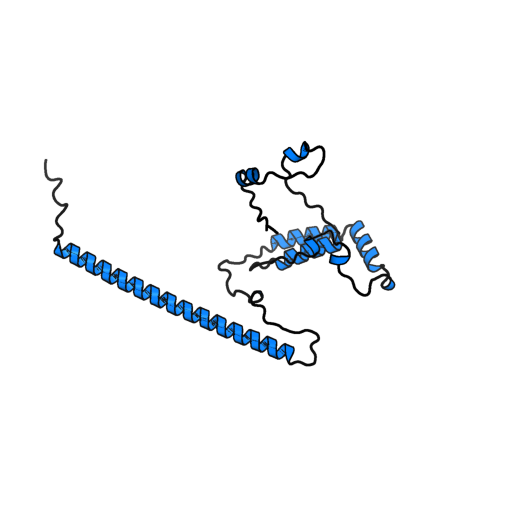-21.034 18.150 -17.696 1.00 46.59 196 MET A N 1
ATOM 1610 C CA . MET A 1 196 ? -19.836 18.329 -16.864 1.00 46.59 196 MET A CA 1
ATOM 1611 C C . MET A 1 196 ? -18.532 18.278 -17.672 1.00 46.59 196 MET A C 1
ATOM 1613 O O . MET A 1 196 ? -17.583 18.980 -17.314 1.00 46.59 196 MET A O 1
ATOM 1617 N N . GLU A 1 197 ? -18.505 17.561 -18.804 1.00 52.28 197 GLU A N 1
ATOM 1618 C CA . GLU A 1 197 ? -17.376 17.593 -19.754 1.00 52.28 197 GLU A CA 1
ATOM 1619 C C . GLU A 1 197 ? -17.093 19.017 -20.255 1.00 52.28 197 GLU A C 1
ATOM 1621 O O . GLU A 1 197 ? -15.937 19.421 -20.385 1.00 52.28 197 GLU A O 1
ATOM 1626 N N . LYS A 1 198 ? -18.142 19.833 -20.439 1.00 45.59 198 LYS A N 1
ATOM 1627 C CA . LYS A 1 198 ? -18.025 21.236 -20.869 1.00 45.59 198 LYS A CA 1
ATOM 1628 C C . LYS A 1 198 ? -17.219 22.108 -19.893 1.00 45.59 198 LYS A C 1
ATOM 1630 O O . LYS A 1 198 ? -16.669 23.126 -20.309 1.00 45.59 198 LYS A O 1
ATOM 1635 N N . TYR A 1 199 ? -17.146 21.723 -18.618 1.00 46.72 199 TYR A N 1
ATOM 1636 C CA . TYR A 1 199 ? -16.436 22.455 -17.564 1.00 46.72 199 TYR A CA 1
ATOM 1637 C C . TYR A 1 199 ? -15.117 21.789 -17.134 1.00 46.72 199 TYR A C 1
ATOM 1639 O O . TYR A 1 199 ? -14.499 22.241 -16.172 1.00 46.72 199 TYR A O 1
ATOM 1647 N N . GLY A 1 200 ? -14.655 20.754 -17.849 1.00 37.41 200 GLY A N 1
ATOM 1648 C CA . GLY A 1 200 ? -13.334 20.147 -17.638 1.00 37.41 200 GLY A CA 1
ATOM 1649 C C . GLY A 1 200 ? -13.172 19.397 -16.312 1.00 37.41 200 GLY A C 1
ATOM 1650 O O . GLY A 1 200 ? -12.051 19.241 -15.830 1.00 37.41 200 GLY A O 1
ATOM 1651 N N . LEU A 1 201 ? -14.274 18.956 -15.700 1.00 41.12 201 LEU A N 1
ATOM 1652 C CA . LEU A 1 201 ? -14.243 18.118 -14.503 1.00 41.12 201 LEU A CA 1
ATOM 1653 C C . LEU A 1 201 ? -14.213 16.644 -14.930 1.00 41.12 201 LEU A C 1
ATOM 1655 O O . LEU A 1 201 ? -15.256 16.036 -15.151 1.00 41.12 201 LEU A O 1
ATOM 1659 N N . GLU A 1 202 ? -13.013 16.079 -15.064 1.00 37.31 202 GLU A N 1
ATOM 1660 C CA . GLU A 1 202 ? -12.826 14.644 -15.304 1.00 37.31 202 GLU A CA 1
ATOM 1661 C C . GLU A 1 202 ? -13.149 13.844 -14.030 1.00 37.31 202 GLU A C 1
ATOM 1663 O O . GLU A 1 202 ? -12.527 14.029 -12.982 1.00 37.31 202 GLU A O 1
ATOM 1668 N N . TYR A 1 203 ? -14.109 12.924 -14.120 1.00 47.09 203 TYR A N 1
ATOM 1669 C CA . TYR A 1 203 ? -14.290 11.842 -13.155 1.00 47.09 203 TYR A CA 1
ATOM 1670 C C . TYR A 1 203 ? -14.263 10.515 -13.916 1.00 47.09 203 TYR A C 1
ATOM 1672 O O . TYR A 1 203 ? -15.047 10.284 -14.834 1.00 47.09 203 TYR A O 1
ATOM 1680 N N . GLU A 1 204 ? -13.358 9.615 -13.533 1.00 32.19 204 GLU A N 1
ATOM 1681 C CA . GLU A 1 204 ? -13.383 8.236 -14.017 1.00 32.19 204 GLU A CA 1
ATOM 1682 C C . GLU A 1 204 ? -14.495 7.481 -13.279 1.00 32.19 204 GLU A C 1
ATOM 1684 O O . GLU A 1 204 ? -14.313 6.953 -12.179 1.00 32.19 204 GLU A O 1
ATOM 1689 N N . ALA A 1 205 ? -15.683 7.449 -13.881 1.00 35.09 205 ALA A N 1
ATOM 1690 C CA . ALA A 1 205 ? -16.733 6.522 -13.496 1.00 35.09 205 ALA A CA 1
ATOM 1691 C C . ALA A 1 205 ? -16.345 5.113 -13.972 1.00 35.09 205 ALA A C 1
ATOM 1693 O O . ALA A 1 205 ? -16.554 4.744 -15.127 1.00 35.09 205 ALA A O 1
ATOM 1694 N N . GLY A 1 206 ? -15.773 4.311 -13.074 1.00 29.11 206 GLY A N 1
ATOM 1695 C CA . GLY A 1 206 ? -15.704 2.866 -13.265 1.00 29.11 206 GLY A CA 1
ATOM 1696 C C . GLY A 1 206 ? -17.120 2.290 -13.286 1.00 29.11 206 GLY A C 1
ATOM 1697 O O . GLY A 1 206 ? -17.783 2.239 -12.251 1.00 29.11 206 GLY A O 1
ATOM 1698 N N . LEU A 1 207 ? -17.588 1.908 -14.475 1.00 27.95 207 LEU A N 1
ATOM 1699 C CA . LEU A 1 207 ? -18.787 1.097 -14.680 1.00 27.95 207 LEU A CA 1
ATOM 1700 C C . LEU A 1 207 ? -18.629 -0.273 -13.995 1.00 27.95 207 LEU A C 1
ATOM 1702 O O . LEU A 1 207 ? -17.534 -0.835 -13.968 1.00 27.95 207 LEU A O 1
ATOM 1706 N N . VAL A 1 208 ? -19.751 -0.737 -13.436 1.00 33.59 208 VAL A N 1
ATOM 1707 C CA . VAL A 1 208 ? -19.982 -2.007 -12.717 1.00 33.59 208 VAL A CA 1
ATOM 1708 C C . VAL A 1 208 ? -19.448 -3.226 -13.465 1.00 33.59 208 VAL A C 1
ATOM 1710 O O . VAL A 1 208 ? -19.684 -3.307 -14.691 1.00 33.59 208 VAL A O 1
#

Secondary structure (DSSP, 8-state):
----S--S----HHHHHHHHHHHHHHHHHHHHHHHHHHHHHHHHHHHHHHHHHHHHHHHHHHHHT-TT-SS-----GGGPPPS--SS-----HHHHHHHHHHHHHHHHSHHHHHHHHHHHSS-GGGS-SS--HHHHSTT-HHHH-----TTS-THHHHHHHHHHHHHH-S--PPP---GGGGG--SS-PPP-GGGTGGGT--------